Protein AF-0000000070893192 (afdb_homodimer)

Nearest PDB structures (foldseek):
  5ds2-assembly2_D  TM=9.634E-01  e=1.464E-10  Pisum sativum
  2byu-assembly1_B  TM=9.198E-01  e=5.648E-10  Triticum aestivum
  2h50-assembly1_P  TM=9.685E-01  e=1.532E-09  Saccharomyces cerevisiae
  1gme-assembly1_B  TM=8.475E-01  e=2.483E-10  Triticum aestivum
  1gme-assembly1_A  TM=7.672E-01  e=1.963E-10  Triticum aestivum

Sequence (294 aa):
MDFPLFQILSFPDELEKSLNPQSQKYVRDTKAMVSTAVDVKELPDAYVFVADMPGLKSADVKVQLENDNVLVIGGTRKREEPDPKVKYIRMERNSGTFMRKFTLPQNSNLDKIAASCVDGILTVTVPKIPPPEPAKPRTIEVTMGGKMDFPLFQILSFPDELEKSLNPQSQKYVRDTKAMVSTAVDVKELPDAYVFVADMPGLKSADVKVQLENDNVLVIGGTRKREEPDPKVKYIRMERNSGTFMRKFTLPQNSNLDKIAASCVDGILTVTVPKIPPPEPAKPRTIEVTMGGK

Structure (mmCIF, N/CA/C/O backbone):
data_AF-0000000070893192-model_v1
#
loop_
_entity.id
_entity.type
_entity.pdbx_description
1 polymer 'SHSP domain-containing protein'
#
loop_
_atom_site.group_PDB
_atom_site.id
_atom_site.type_symbol
_atom_site.label_atom_id
_atom_site.label_alt_id
_atom_site.label_comp_id
_atom_site.label_asym_id
_atom_site.label_entity_id
_atom_site.label_seq_id
_atom_site.pdbx_PDB_ins_code
_atom_site.Cartn_x
_atom_site.Cartn_y
_atom_site.Cartn_z
_atom_site.occupancy
_atom_site.B_iso_or_equiv
_atom_site.auth_seq_id
_atom_site.auth_comp_id
_atom_site.auth_asym_id
_atom_site.auth_atom_id
_atom_site.pdbx_PDB_model_num
ATOM 1 N N . MET A 1 1 ? -24.703 2.604 -18.438 1 26.5 1 MET A N 1
ATOM 2 C CA . MET A 1 1 ? -23.516 3.045 -19.156 1 26.5 1 MET A CA 1
ATOM 3 C C . MET A 1 1 ? -22.25 2.436 -18.562 1 26.5 1 MET A C 1
ATOM 5 O O . MET A 1 1 ? -21.969 2.635 -17.375 1 26.5 1 MET A O 1
ATOM 9 N N . ASP A 1 2 ? -21.891 1.334 -18.891 1 33.62 2 ASP A N 1
ATOM 10 C CA . ASP A 1 2 ? -20.828 0.47 -18.406 1 33.62 2 ASP A CA 1
ATOM 11 C C . ASP A 1 2 ? -19.469 1.138 -18.578 1 33.62 2 ASP A C 1
ATOM 13 O O . ASP A 1 2 ? -19 1.341 -19.703 1 33.62 2 ASP A O 1
ATOM 17 N N . PHE A 1 3 ? -19.219 2.199 -17.969 1 40.44 3 PHE A N 1
ATOM 18 C CA . PHE A 1 3 ? -17.906 2.799 -18.109 1 40.44 3 PHE A CA 1
ATOM 19 C C . PHE A 1 3 ? -16.812 1.744 -17.953 1 40.44 3 PHE A C 1
ATOM 21 O O . PHE A 1 3 ? -16.812 0.982 -16.984 1 40.44 3 PHE A O 1
ATOM 28 N N . PRO A 1 4 ? -16.188 1.466 -19.016 1 45.34 4 PRO A N 1
ATOM 29 C CA . PRO A 1 4 ? -15.133 0.456 -18.891 1 45.34 4 PRO A CA 1
ATOM 30 C C . PRO A 1 4 ? -14.203 0.718 -17.719 1 45.34 4 PRO A C 1
ATOM 32 O O . PRO A 1 4 ? -13.93 1.875 -17.391 1 45.34 4 PRO A O 1
ATOM 35 N N . LEU A 1 5 ? -14.125 -0.249 -16.859 1 51.88 5 LEU A N 1
ATOM 36 C CA . LEU A 1 5 ? -13.289 -0.226 -15.656 1 51.88 5 LEU A CA 1
ATOM 37 C C . LEU A 1 5 ? -12.016 0.571 -15.898 1 51.88 5 LEU A C 1
ATOM 39 O O . LEU A 1 5 ? -11.594 1.351 -15.039 1 51.88 5 LEU A O 1
ATOM 43 N N . PHE A 1 6 ? -11.531 0.343 -17.156 1 49.31 6 PHE A N 1
ATOM 44 C CA . PHE A 1 6 ? -10.297 1.017 -17.516 1 49.31 6 PHE A CA 1
ATOM 45 C C . PHE A 1 6 ? -10.484 2.529 -17.531 1 49.31 6 PHE A C 1
ATOM 47 O O . PHE A 1 6 ? -9.578 3.275 -17.141 1 49.31 6 PHE A O 1
ATOM 54 N N . GLN A 1 7 ? -11.633 2.934 -17.969 1 51.5 7 GLN A N 1
ATOM 55 C CA . GLN A 1 7 ? -11.883 4.367 -18.062 1 51.5 7 GLN A CA 1
ATOM 56 C C . GLN A 1 7 ? -12.031 4.984 -16.672 1 51.5 7 GLN A C 1
ATOM 58 O O . GLN A 1 7 ? -11.609 6.117 -16.438 1 51.5 7 GLN A O 1
ATOM 63 N N . ILE A 1 8 ? -12.695 4.199 -15.891 1 54.72 8 ILE A N 1
ATOM 64 C CA . ILE A 1 8 ? -12.875 4.684 -14.523 1 54.72 8 ILE A CA 1
ATOM 65 C C . ILE A 1 8 ? -11.516 4.824 -13.844 1 54.72 8 ILE A C 1
ATOM 67 O O . ILE A 1 8 ? -11.273 5.785 -13.109 1 54.72 8 ILE A O 1
ATOM 71 N N . LEU A 1 9 ? -10.602 3.924 -14.195 1 56.44 9 LEU A N 1
ATOM 72 C CA . LEU A 1 9 ? -9.266 3.881 -13.594 1 56.44 9 LEU A CA 1
ATOM 73 C C . LEU A 1 9 ? -8.43 5.07 -14.055 1 56.44 9 LEU A C 1
ATOM 75 O O . LEU A 1 9 ? -7.504 5.488 -13.352 1 56.44 9 LEU A O 1
ATOM 79 N N . SER A 1 10 ? -8.75 5.461 -15.266 1 51.91 10 SER A N 1
ATOM 80 C CA . SER A 1 10 ? -8.008 6.578 -15.844 1 51.91 10 SER A CA 1
ATOM 81 C C . SER A 1 10 ? -8.641 7.914 -15.477 1 51.91 10 SER A C 1
ATOM 83 O O . SER A 1 10 ? -8.25 8.961 -15.992 1 51.91 10 SER A O 1
ATOM 85 N N . PHE A 1 11 ? -9.695 7.805 -14.75 1 52.75 11 PHE A N 1
ATOM 86 C CA . PHE A 1 11 ? -10.438 9.016 -14.406 1 52.75 11 PHE A CA 1
ATOM 87 C C . PHE A 1 11 ? -9.625 9.898 -13.469 1 52.75 11 PHE A C 1
ATOM 89 O O . PHE A 1 11 ? -9.219 9.453 -12.391 1 52.75 11 PHE A O 1
ATOM 96 N N . PRO A 1 12 ? -9.102 11.023 -13.992 1 53.09 12 PRO A N 1
ATOM 97 C CA . PRO A 1 12 ? -8.336 11.914 -13.117 1 53.09 12 PRO A CA 1
ATOM 98 C C . PRO A 1 12 ? -9.094 12.289 -11.844 1 53.09 12 PRO A C 1
ATOM 100 O O . PRO A 1 12 ? -10.32 12.422 -11.867 1 53.09 12 PRO A O 1
ATOM 103 N N . ASP A 1 13 ? -8.531 12.164 -10.805 1 55.31 13 ASP A N 1
ATOM 104 C CA . ASP A 1 13 ? -9.094 12.523 -9.508 1 55.31 13 ASP A CA 1
ATOM 105 C C . ASP A 1 13 ? -9.914 13.805 -9.594 1 55.31 13 ASP A C 1
ATOM 107 O O . ASP A 1 13 ? -10.938 13.945 -8.93 1 55.31 13 ASP A O 1
ATOM 111 N N . GLU A 1 14 ? -9.445 14.641 -10.422 1 57.09 14 GLU A N 1
ATOM 112 C CA . GLU A 1 14 ? -10.141 15.914 -10.57 1 57.09 14 GLU A CA 1
ATOM 113 C C . GLU A 1 14 ? -11.531 15.711 -11.164 1 57.09 14 GLU A C 1
ATOM 115 O O . GLU A 1 14 ? -12.469 16.438 -10.828 1 57.09 14 GLU A O 1
ATOM 120 N N . LEU A 1 15 ? -11.672 14.812 -12.07 1 59.59 15 LEU A N 1
ATOM 121 C CA . LEU A 1 15 ? -12.977 14.57 -12.68 1 59.59 15 LEU A CA 1
ATOM 122 C C . LEU A 1 15 ? -13.906 13.844 -11.719 1 59.59 15 LEU A C 1
ATOM 124 O O . LEU A 1 15 ? -15.117 14.062 -11.742 1 59.59 15 LEU A O 1
ATOM 128 N N . GLU A 1 16 ? -13.273 13.133 -10.875 1 65.75 16 GLU A N 1
ATOM 129 C CA . GLU A 1 16 ? -14.062 12.43 -9.867 1 65.75 16 GLU A CA 1
ATOM 130 C C . GLU A 1 16 ? -14.773 13.406 -8.945 1 65.75 16 GLU A C 1
ATOM 132 O O . GLU A 1 16 ? -15.922 13.18 -8.555 1 65.75 16 GLU A O 1
ATOM 137 N N . LYS A 1 17 ? -13.992 14.445 -8.672 1 64.62 17 LYS A N 1
ATOM 138 C CA . LYS A 1 17 ? -14.547 15.43 -7.754 1 64.62 17 LYS A CA 1
ATOM 139 C C . LYS A 1 17 ? -15.75 16.141 -8.375 1 64.62 17 LYS A C 1
ATOM 141 O O . LYS A 1 17 ? -16.594 16.688 -7.656 1 64.62 17 LYS A O 1
ATOM 146 N N . SER A 1 18 ? -15.797 16.109 -9.633 1 63.72 18 SER A N 1
ATOM 147 C CA . SER A 1 18 ? -16.906 16.766 -10.305 1 63.72 18 SER A CA 1
ATOM 148 C C . SER A 1 18 ? -18.141 15.883 -10.367 1 63.72 18 SER A C 1
ATOM 150 O O . SER A 1 18 ? -19.234 16.344 -10.688 1 63.72 18 SER A O 1
ATOM 152 N N . LEU A 1 19 ? -17.938 14.758 -9.977 1 67.5 19 LEU A N 1
ATOM 153 C CA . LEU A 1 19 ? -19.047 13.82 -9.984 1 67.5 19 LEU A CA 1
ATOM 154 C C . LEU A 1 19 ? -19.906 13.984 -8.734 1 67.5 19 LEU A C 1
ATOM 156 O O . LEU A 1 19 ? -19.453 14.562 -7.738 1 67.5 19 LEU A O 1
ATOM 160 N N . ASN A 1 20 ? -21.125 13.602 -8.898 1 68.81 20 ASN A N 1
ATOM 161 C CA . ASN A 1 20 ? -21.969 13.609 -7.707 1 68.81 20 ASN A CA 1
ATOM 162 C C . ASN A 1 20 ? -21.5 12.594 -6.676 1 68.81 20 ASN A C 1
ATOM 164 O O . ASN A 1 20 ? -20.734 11.68 -7.008 1 68.81 20 ASN A O 1
ATOM 168 N N . PRO A 1 21 ? -21.812 12.789 -5.523 1 69.06 21 PRO A N 1
ATOM 169 C CA . PRO A 1 21 ? -21.297 11.961 -4.43 1 69.06 21 PRO A CA 1
ATOM 170 C C . PRO A 1 21 ? -21.5 10.469 -4.664 1 69.06 21 PRO A C 1
ATOM 172 O O . PRO A 1 21 ? -20.641 9.656 -4.305 1 69.06 21 PRO A O 1
ATOM 175 N N . GLN A 1 22 ? -22.625 10.188 -5.238 1 66.88 22 GLN A N 1
ATOM 176 C CA . GLN A 1 22 ? -22.906 8.773 -5.477 1 66.88 22 GLN A CA 1
ATOM 177 C C . GLN A 1 22 ? -21.984 8.211 -6.555 1 66.88 22 GLN A C 1
ATOM 179 O O . GLN A 1 22 ? -21.484 7.086 -6.434 1 66.88 22 GLN A O 1
ATOM 184 N N . SER A 1 23 ? -21.812 8.969 -7.594 1 66.81 23 SER A N 1
ATOM 185 C CA . SER A 1 23 ? -20.906 8.57 -8.664 1 66.81 23 SER A CA 1
ATOM 186 C C . SER A 1 23 ? -19.453 8.555 -8.195 1 66.81 23 SER A C 1
ATOM 188 O O . SER A 1 23 ? -18.672 7.699 -8.602 1 66.81 23 SER A O 1
ATOM 190 N N . GLN A 1 24 ? -19.141 9.398 -7.324 1 65.31 24 GLN A N 1
ATOM 191 C CA . GLN A 1 24 ? -17.812 9.438 -6.738 1 65.31 24 GLN A CA 1
ATOM 192 C C . GLN A 1 24 ? -17.516 8.164 -5.949 1 65.31 24 GLN A C 1
ATOM 194 O O . GLN A 1 24 ? -16.438 7.602 -6.047 1 65.31 24 GLN A O 1
ATOM 199 N N . LYS A 1 25 ? -18.531 7.844 -5.219 1 64.12 25 LYS A N 1
ATOM 200 C CA . LYS A 1 25 ? -18.391 6.609 -4.453 1 64.12 25 LYS A CA 1
ATOM 201 C C . LYS A 1 25 ? -18.219 5.406 -5.375 1 64.12 25 LYS A C 1
ATOM 203 O O . LYS A 1 25 ? -17.391 4.531 -5.109 1 64.12 25 LYS A O 1
ATOM 208 N N . TYR A 1 26 ? -19.062 5.41 -6.414 1 60.34 26 TYR A N 1
ATOM 209 C CA . TYR A 1 26 ? -19 4.301 -7.359 1 60.34 26 TYR A CA 1
ATOM 210 C C . TYR A 1 26 ? -17.625 4.23 -8.016 1 60.34 26 TYR A C 1
ATOM 212 O O . TYR A 1 26 ? -17.047 3.146 -8.156 1 60.34 26 TYR A O 1
ATOM 220 N N . VAL A 1 27 ? -17.172 5.348 -8.453 1 61.25 27 VAL A N 1
ATOM 221 C CA . VAL A 1 27 ? -15.859 5.402 -9.109 1 61.25 27 VAL A CA 1
ATOM 222 C C . VAL A 1 27 ? -14.766 5.031 -8.117 1 61.25 27 VAL A C 1
ATOM 224 O O . VAL A 1 27 ? -13.844 4.285 -8.453 1 61.25 27 VAL A O 1
ATOM 227 N N . ARG A 1 28 ? -14.969 5.453 -6.961 1 60.69 28 ARG A N 1
ATOM 228 C CA . ARG A 1 28 ? -13.992 5.125 -5.922 1 60.69 28 ARG A CA 1
ATOM 229 C C . ARG A 1 28 ? -13.992 3.627 -5.633 1 60.69 28 ARG A C 1
ATOM 231 O O . ARG A 1 28 ? -12.93 3.021 -5.48 1 60.69 28 ARG A O 1
ATOM 238 N N . ASP A 1 29 ? -15.18 3.189 -5.445 1 57.84 29 ASP A N 1
ATOM 239 C CA . ASP A 1 29 ? -15.312 1.764 -5.16 1 57.84 29 ASP A CA 1
ATOM 240 C C . ASP A 1 29 ? -14.742 0.92 -6.297 1 57.84 29 ASP A C 1
ATOM 242 O O . ASP A 1 29 ? -14.117 -0.116 -6.059 1 57.84 29 ASP A O 1
ATOM 246 N N . THR A 1 30 ? -15.156 1.356 -7.41 1 57 30 THR A N 1
ATOM 247 C CA . THR A 1 30 ? -14.672 0.637 -8.586 1 57 30 THR A CA 1
ATOM 248 C C . THR A 1 30 ? -13.148 0.749 -8.695 1 57 30 THR A C 1
ATOM 250 O O . THR A 1 30 ? -12.477 -0.215 -9.07 1 57 30 THR A O 1
ATOM 253 N N . LYS A 1 31 ? -12.742 1.889 -8.383 1 56.09 31 LYS A N 1
ATOM 254 C CA . LYS A 1 31 ? -11.297 2.102 -8.43 1 56.09 31 LYS A CA 1
ATOM 255 C C . LYS A 1 31 ? -10.586 1.255 -7.379 1 56.09 31 LYS A C 1
ATOM 257 O O . LYS A 1 31 ? -9.484 0.75 -7.621 1 56.09 31 LYS A O 1
ATOM 262 N N . ALA A 1 32 ? -11.305 1.31 -6.188 1 53 32 ALA A N 1
ATOM 263 C CA . ALA A 1 32 ? -10.742 0.47 -5.137 1 53 32 ALA A CA 1
ATOM 264 C C . ALA A 1 32 ? -10.641 -0.984 -5.586 1 53 32 ALA A C 1
ATOM 266 O O . ALA A 1 32 ? -9.672 -1.678 -5.262 1 53 32 ALA A O 1
ATOM 267 N N . MET A 1 33 ? -11.828 -1.409 -6.062 1 49.69 33 MET A N 1
ATOM 268 C CA . MET A 1 33 ? -11.781 -2.779 -6.566 1 49.69 33 MET A CA 1
ATOM 269 C C . MET A 1 33 ? -10.609 -2.973 -7.516 1 49.69 33 MET A C 1
ATOM 271 O O . MET A 1 33 ? -10.023 -4.055 -7.574 1 49.69 33 MET A O 1
ATOM 275 N N . VAL A 1 34 ? -10.617 -1.986 -8.359 1 51.28 34 VAL A N 1
ATOM 276 C CA . VAL A 1 34 ? -9.703 -2.162 -9.484 1 51.28 34 VAL A CA 1
ATOM 277 C C . VAL A 1 34 ? -8.281 -2.365 -8.969 1 51.28 34 VAL A C 1
ATOM 279 O O . VAL A 1 34 ? -7.562 -3.256 -9.43 1 51.28 34 VAL A O 1
ATOM 282 N N . SER A 1 35 ? -7.188 -1.735 -8.453 1 57.97 35 SER A N 1
ATOM 283 C CA . SER A 1 35 ? -5.883 -2.209 -8.906 1 57.97 35 SER A CA 1
ATOM 284 C C . SER A 1 35 ? -4.922 -2.396 -7.742 1 57.97 35 SER A C 1
ATOM 286 O O . SER A 1 35 ? -4.117 -1.511 -7.441 1 57.97 35 SER A O 1
ATOM 288 N N . THR A 1 36 ? -5.48 -3.293 -6.734 1 76.69 36 THR A N 1
ATOM 289 C CA . THR A 1 36 ? -4.383 -3.67 -5.855 1 76.69 36 THR A CA 1
ATOM 290 C C . THR A 1 36 ? -3.234 -4.281 -6.652 1 76.69 36 THR A C 1
ATOM 292 O O . THR A 1 36 ? -3.432 -5.254 -7.383 1 76.69 36 THR A O 1
ATOM 295 N N . ALA A 1 37 ? -2.223 -3.66 -6.613 1 80.44 37 ALA A N 1
ATOM 296 C CA . ALA A 1 37 ? -1.049 -4.137 -7.344 1 80.44 37 ALA A CA 1
ATOM 297 C C . ALA A 1 37 ? -0.562 -5.473 -6.785 1 80.44 37 ALA A C 1
ATOM 299 O O . ALA A 1 37 ? -0.428 -5.633 -5.57 1 80.44 37 ALA A O 1
ATOM 300 N N . VAL A 1 38 ? -0.394 -6.465 -7.684 1 89.69 38 VAL A N 1
ATOM 301 C CA . VAL A 1 38 ? 0.086 -7.785 -7.281 1 89.69 38 VAL A CA 1
ATOM 302 C C . VAL A 1 38 ? 1.274 -8.188 -8.148 1 89.69 38 VAL A C 1
ATOM 304 O O . VAL A 1 38 ? 1.198 -8.141 -9.383 1 89.69 38 VAL A O 1
ATOM 307 N N . ASP A 1 39 ? 2.33 -8.539 -7.508 1 92.06 39 ASP A N 1
ATOM 308 C CA . ASP A 1 39 ? 3.41 -9.219 -8.219 1 92.06 39 ASP A CA 1
ATOM 309 C C . ASP A 1 39 ? 3.162 -10.719 -8.289 1 92.06 39 ASP A C 1
ATOM 311 O O . ASP A 1 39 ? 2.715 -11.328 -7.316 1 92.06 39 ASP A O 1
ATOM 315 N N . VAL A 1 40 ? 3.449 -11.25 -9.438 1 95 40 VAL A N 1
ATOM 316 C CA . VAL A 1 40 ? 3.402 -12.703 -9.602 1 95 40 VAL A CA 1
ATOM 317 C C . VAL A 1 40 ? 4.766 -13.211 -10.055 1 95 40 VAL A C 1
ATOM 319 O O . VAL A 1 40 ? 5.289 -12.766 -11.078 1 95 40 VAL A O 1
ATOM 322 N N . LYS A 1 41 ? 5.215 -14.164 -9.266 1 96.12 41 LYS A N 1
ATOM 323 C CA . LYS A 1 41 ? 6.523 -14.742 -9.562 1 96.12 41 LYS A CA 1
ATOM 324 C C . LYS A 1 41 ? 6.426 -16.25 -9.773 1 96.12 41 LYS A C 1
ATOM 326 O O . LYS A 1 41 ? 5.66 -16.922 -9.086 1 96.12 41 LYS A O 1
ATOM 331 N N . GLU A 1 42 ? 7.25 -16.656 -10.664 1 96.5 42 GLU A N 1
ATOM 332 C CA . GLU A 1 42 ? 7.426 -18.094 -10.836 1 96.5 42 GLU A CA 1
ATOM 333 C C . GLU A 1 42 ? 8.812 -18.547 -10.375 1 96.5 42 GLU A C 1
ATOM 335 O O . GLU A 1 42 ? 9.828 -18.094 -10.906 1 96.5 42 GLU A O 1
ATOM 340 N N . LEU A 1 43 ? 8.859 -19.375 -9.422 1 96.19 43 LEU A N 1
ATOM 341 C CA . LEU A 1 43 ? 10.055 -20.031 -8.906 1 96.19 43 LEU A CA 1
ATOM 342 C C . LEU A 1 43 ? 10.141 -21.469 -9.406 1 96.19 43 LEU A C 1
ATOM 344 O O . LEU A 1 43 ? 9.172 -22 -9.961 1 96.19 43 LEU A O 1
ATOM 348 N N . PRO A 1 44 ? 11.266 -22.031 -9.203 1 94.81 44 PRO A N 1
ATOM 349 C CA . PRO A 1 44 ? 11.375 -23.422 -9.648 1 94.81 44 PRO A CA 1
ATOM 350 C C . PRO A 1 44 ? 10.344 -24.328 -8.992 1 94.81 44 PRO A C 1
ATOM 352 O O . PRO A 1 44 ? 9.812 -25.234 -9.648 1 94.81 44 PRO A O 1
ATOM 355 N N . ASP A 1 45 ? 9.984 -23.953 -7.785 1 96.5 45 ASP A N 1
ATOM 356 C CA . ASP A 1 45 ? 9.156 -24.922 -7.074 1 96.5 45 ASP A CA 1
ATOM 357 C C . ASP A 1 45 ? 7.824 -24.312 -6.656 1 96.5 45 ASP A C 1
ATOM 359 O O . ASP A 1 45 ? 7.016 -24.953 -5.988 1 96.5 45 ASP A O 1
ATOM 363 N N . ALA A 1 46 ? 7.598 -23.094 -7.074 1 98.12 46 ALA A N 1
ATOM 364 C CA . ALA A 1 46 ? 6.355 -22.484 -6.605 1 98.12 46 ALA A CA 1
ATOM 365 C C . ALA A 1 46 ? 5.996 -21.266 -7.441 1 98.12 46 ALA A C 1
ATOM 367 O O . ALA A 1 46 ? 6.844 -20.719 -8.156 1 98.12 46 ALA A O 1
ATOM 368 N N . TYR A 1 47 ? 4.781 -20.891 -7.426 1 97.94 47 TYR A N 1
ATOM 369 C CA . TYR A 1 47 ? 4.316 -19.562 -7.801 1 97.94 47 TYR A CA 1
ATOM 370 C C . TYR A 1 47 ? 4.074 -18.703 -6.566 1 97.94 47 TYR A C 1
ATOM 372 O O . TYR A 1 47 ? 3.529 -19.172 -5.566 1 97.94 47 TYR A O 1
ATOM 380 N N . VAL A 1 48 ? 4.48 -17.469 -6.656 1 97.88 48 VAL A N 1
ATOM 381 C CA . VAL A 1 48 ? 4.344 -16.594 -5.5 1 97.88 48 VAL A CA 1
ATOM 382 C C . VAL A 1 48 ? 3.611 -15.32 -5.91 1 97.88 48 VAL A C 1
ATOM 384 O O . VAL A 1 48 ? 3.963 -14.688 -6.91 1 97.88 48 VAL A O 1
ATOM 387 N N . PHE A 1 49 ? 2.572 -15 -5.184 1 96.38 49 PHE A N 1
ATOM 388 C CA . PHE A 1 49 ? 1.792 -13.781 -5.352 1 96.38 49 PHE A CA 1
ATOM 389 C C . PHE A 1 49 ? 2.035 -12.82 -4.191 1 96.38 49 PHE A C 1
ATOM 391 O O . PHE A 1 49 ? 1.866 -13.188 -3.027 1 96.38 49 PHE A O 1
ATOM 398 N N . VAL A 1 50 ? 2.488 -11.648 -4.523 1 95.06 50 VAL A N 1
ATOM 399 C CA . VAL A 1 50 ? 2.785 -10.664 -3.488 1 95.06 50 VAL A CA 1
ATOM 400 C C . VAL A 1 50 ? 1.933 -9.414 -3.703 1 95.06 50 VAL A C 1
ATOM 402 O O . VAL A 1 50 ? 1.979 -8.805 -4.773 1 95.06 50 VAL A O 1
ATOM 405 N N . ALA A 1 51 ? 1.146 -9.047 -2.723 1 92.44 51 ALA A N 1
ATOM 406 C CA . ALA A 1 51 ? 0.25 -7.902 -2.818 1 92.44 51 ALA A CA 1
ATOM 407 C C . ALA A 1 51 ? 0.476 -6.93 -1.663 1 92.44 51 ALA A C 1
ATOM 409 O O . ALA A 1 51 ? 0.721 -7.352 -0.53 1 92.44 51 ALA A O 1
ATOM 410 N N . ASP A 1 52 ? 0.358 -5.727 -2.053 1 89 52 ASP A N 1
ATOM 411 C CA . ASP A 1 52 ? 0.404 -4.703 -1.011 1 89 52 ASP A CA 1
ATOM 412 C C . ASP A 1 52 ? -0.97 -4.508 -0.373 1 89 52 ASP A C 1
ATOM 414 O O . ASP A 1 52 ? -1.936 -4.164 -1.059 1 89 52 ASP A O 1
ATOM 418 N N . MET A 1 53 ? -0.977 -4.75 0.964 1 87.5 53 MET A N 1
ATOM 419 C CA . MET A 1 53 ? -2.221 -4.602 1.716 1 87.5 53 MET A CA 1
ATOM 420 C C . MET A 1 53 ? -1.983 -3.836 3.014 1 87.5 53 MET A C 1
ATOM 422 O O . MET A 1 53 ? -2.201 -4.371 4.102 1 87.5 53 MET A O 1
ATOM 426 N N . PRO A 1 54 ? -1.634 -2.611 2.83 1 89.69 54 PRO A N 1
ATOM 427 C CA . PRO A 1 54 ? -1.324 -1.864 4.051 1 89.69 54 PRO A CA 1
ATOM 428 C C . PRO A 1 54 ? -2.516 -1.767 5 1 89.69 54 PRO A C 1
ATOM 430 O O . PRO A 1 54 ? -3.627 -1.441 4.57 1 89.69 54 PRO A O 1
ATOM 433 N N . GLY A 1 55 ? -2.273 -1.98 6.242 1 87.75 55 GLY A N 1
ATOM 434 C CA . GLY A 1 55 ? -3.271 -1.823 7.289 1 87.75 55 GLY A CA 1
ATOM 435 C C . GLY A 1 55 ? -4.125 -3.061 7.488 1 87.75 55 GLY A C 1
ATOM 436 O O . GLY A 1 55 ? -4.914 -3.131 8.438 1 87.75 55 GLY A O 1
ATOM 437 N N . LEU A 1 56 ? -3.986 -3.967 6.617 1 85.62 56 LEU A N 1
ATOM 438 C CA . LEU A 1 56 ? -4.824 -5.156 6.719 1 85.62 56 LEU A CA 1
ATOM 439 C C . LEU A 1 56 ? -4.094 -6.277 7.453 1 85.62 56 LEU A C 1
ATOM 441 O O . LEU A 1 56 ? -2.881 -6.434 7.301 1 85.62 56 LEU A O 1
ATOM 445 N N . LYS A 1 57 ? -4.91 -6.875 8.227 1 84.5 57 LYS A N 1
ATOM 446 C CA . LYS A 1 57 ? -4.434 -8.094 8.875 1 84.5 57 LYS A CA 1
ATOM 447 C C . LYS A 1 57 ? -4.973 -9.336 8.18 1 84.5 57 LYS A C 1
ATOM 449 O O . LYS A 1 57 ? -5.832 -9.234 7.297 1 84.5 57 LYS A O 1
ATOM 454 N N . SER A 1 58 ? -4.402 -10.453 8.617 1 81.62 58 SER A N 1
ATOM 455 C CA . SER A 1 58 ? -4.777 -11.711 7.988 1 81.62 58 SER A CA 1
ATOM 456 C C . SER A 1 58 ? -6.285 -11.93 8.039 1 81.62 58 SER A C 1
ATOM 458 O O . SER A 1 58 ? -6.867 -12.492 7.109 1 81.62 58 SER A O 1
ATOM 460 N N . ALA A 1 59 ? -6.91 -11.414 9.055 1 83.69 59 ALA A N 1
ATOM 461 C CA . ALA A 1 59 ? -8.352 -11.617 9.227 1 83.69 59 ALA A CA 1
ATOM 462 C C . ALA A 1 59 ? -9.141 -10.797 8.219 1 83.69 59 ALA A C 1
ATOM 464 O O . ALA A 1 59 ? -10.305 -11.094 7.945 1 83.69 59 ALA A O 1
ATOM 465 N N . ASP A 1 60 ? -8.484 -9.82 7.617 1 85.44 60 ASP A N 1
ATOM 466 C CA . ASP A 1 60 ? -9.164 -8.914 6.699 1 85.44 60 ASP A CA 1
ATOM 467 C C . ASP A 1 60 ? -8.945 -9.336 5.25 1 85.44 60 ASP A C 1
ATOM 469 O O . ASP A 1 60 ? -9.469 -8.703 4.328 1 85.44 60 ASP A O 1
ATOM 473 N N . VAL A 1 61 ? -8.234 -10.367 5.098 1 89.31 61 VAL A N 1
ATOM 474 C CA . VAL A 1 61 ? -7.859 -10.781 3.75 1 89.31 61 VAL A CA 1
ATOM 475 C C . VAL A 1 61 ? -8.484 -12.141 3.441 1 89.31 61 VAL A C 1
ATOM 477 O O . VAL A 1 61 ? -8.57 -13.008 4.316 1 89.31 61 VAL A O 1
ATOM 480 N N . LYS A 1 62 ? -8.938 -12.258 2.26 1 91.5 62 LYS A N 1
ATOM 481 C CA . LYS A 1 62 ? -9.508 -13.516 1.797 1 91.5 62 LYS A CA 1
ATOM 482 C C . LYS A 1 62 ? -8.68 -14.117 0.667 1 91.5 62 LYS A C 1
ATOM 484 O O . LYS A 1 62 ? -8.391 -13.445 -0.327 1 91.5 62 LYS A O 1
ATOM 489 N N . VAL A 1 63 ? -8.219 -15.305 0.889 1 94.44 63 VAL A N 1
ATOM 490 C CA . VAL A 1 63 ? -7.531 -16.078 -0.135 1 94.44 63 VAL A CA 1
ATOM 491 C C . VAL A 1 63 ? -8.273 -17.391 -0.367 1 94.44 63 VAL A C 1
ATOM 493 O O . VAL A 1 63 ? -8.375 -18.234 0.537 1 94.44 63 VAL A O 1
ATOM 496 N N . GLN A 1 64 ? -8.75 -17.547 -1.575 1 95.56 64 GLN A N 1
ATOM 497 C CA . GLN A 1 64 ? -9.57 -18.734 -1.83 1 95.56 64 GLN A CA 1
ATOM 498 C C . GLN A 1 64 ? -9.312 -19.297 -3.227 1 95.56 64 GLN A C 1
ATOM 500 O O . GLN A 1 64 ? -8.797 -18.578 -4.098 1 95.56 64 GLN A O 1
ATOM 505 N N . LEU A 1 65 ? -9.617 -20.547 -3.338 1 95.56 65 LEU A N 1
ATOM 506 C CA . LEU A 1 65 ? -9.594 -21.188 -4.645 1 95.56 65 LEU A CA 1
ATOM 507 C C . LEU A 1 65 ? -11.008 -21.344 -5.203 1 95.56 65 LEU A C 1
ATOM 509 O O . LEU A 1 65 ? -11.906 -21.828 -4.512 1 95.56 65 LEU A O 1
ATOM 513 N N . GLU A 1 66 ? -11.133 -20.781 -6.391 1 92.5 66 GLU A N 1
ATOM 514 C CA . GLU A 1 66 ? -12.406 -20.953 -7.086 1 92.5 66 GLU A CA 1
ATOM 515 C C . GLU A 1 66 ? -12.227 -21.734 -8.383 1 92.5 66 GLU A C 1
ATOM 517 O O . GLU A 1 66 ? -11.148 -21.703 -8.992 1 92.5 66 GLU A O 1
ATOM 522 N N . ASN A 1 67 ? -13.367 -22.391 -8.875 1 90.5 67 ASN A N 1
ATOM 523 C CA . ASN A 1 67 ? -13.414 -23.062 -10.164 1 90.5 67 ASN A CA 1
ATOM 524 C C . ASN A 1 67 ? -12.211 -23.969 -10.367 1 90.5 67 ASN A C 1
ATOM 526 O O . ASN A 1 67 ? -11.586 -23.953 -11.438 1 90.5 67 ASN A O 1
ATOM 530 N N . ASP A 1 68 ? -11.672 -24.609 -9.359 1 89 68 ASP A N 1
ATOM 531 C CA . ASP A 1 68 ? -10.664 -25.672 -9.32 1 89 68 ASP A CA 1
ATOM 532 C C . ASP A 1 68 ? -9.258 -25.078 -9.43 1 89 68 ASP A C 1
ATOM 534 O O . ASP A 1 68 ? -8.312 -25.609 -8.836 1 89 68 ASP A O 1
ATOM 538 N N . ASN A 1 69 ? -9.109 -23.891 -10.164 1 94.44 69 ASN A N 1
ATOM 539 C CA . ASN A 1 69 ? -7.723 -23.469 -10.281 1 94.44 69 ASN A CA 1
ATOM 540 C C . ASN A 1 69 ? -7.609 -21.938 -10.328 1 94.44 69 ASN A C 1
ATOM 542 O O . ASN A 1 69 ? -6.645 -21.406 -10.875 1 94.44 69 ASN A O 1
ATOM 546 N N . VAL A 1 70 ? -8.688 -21.312 -9.867 1 95.19 70 VAL A N 1
ATOM 547 C CA . VAL A 1 70 ? -8.609 -19.859 -9.867 1 95.19 70 VAL A CA 1
ATOM 548 C C . VAL A 1 70 ? -8.352 -19.344 -8.453 1 95.19 70 VAL A C 1
ATOM 550 O O . VAL A 1 70 ? -9.172 -19.547 -7.555 1 95.19 70 VAL A O 1
ATOM 553 N N . LEU A 1 71 ? -7.195 -18.797 -8.289 1 95.5 71 LEU A N 1
ATOM 554 C CA . LEU A 1 71 ? -6.848 -18.188 -7.008 1 95.5 71 LEU A CA 1
ATOM 555 C C . LEU A 1 71 ? -7.48 -16.797 -6.879 1 95.5 71 LEU A C 1
ATOM 557 O O . LEU A 1 71 ? -7.301 -15.945 -7.746 1 95.5 71 LEU A O 1
ATOM 561 N N . VAL A 1 72 ? -8.281 -16.609 -5.855 1 93.31 72 VAL A N 1
ATOM 562 C CA . VAL A 1 72 ? -8.938 -15.328 -5.598 1 93.31 72 VAL A CA 1
ATOM 563 C C . VAL A 1 72 ? -8.328 -14.688 -4.352 1 93.31 72 VAL A C 1
ATOM 565 O O . VAL A 1 72 ? -8.312 -15.297 -3.279 1 93.31 72 VAL A O 1
ATOM 568 N N . ILE A 1 73 ? -7.824 -13.523 -4.57 1 92.38 73 ILE A N 1
ATOM 569 C CA . ILE A 1 73 ? -7.297 -12.734 -3.461 1 92.38 73 ILE A CA 1
ATOM 570 C C . ILE A 1 73 ? -8.133 -11.477 -3.279 1 92.38 73 ILE A C 1
ATOM 572 O O . ILE A 1 73 ? -8.367 -10.734 -4.238 1 92.38 73 ILE A O 1
ATOM 576 N N . GLY A 1 74 ? -8.625 -11.32 -2.084 1 88.19 74 GLY A N 1
ATOM 577 C CA . GLY A 1 74 ? -9.453 -10.148 -1.827 1 88.19 74 GLY A CA 1
ATOM 578 C C . GLY A 1 74 ? -9.367 -9.664 -0.391 1 88.19 74 GLY A C 1
ATOM 579 O O . GLY A 1 74 ? -8.758 -10.32 0.457 1 88.19 74 GLY A O 1
ATOM 580 N N . GLY A 1 75 ? -9.961 -8.477 -0.196 1 86.62 75 GLY A N 1
ATOM 581 C CA . GLY A 1 75 ? -10.047 -7.883 1.128 1 86.62 75 GLY A CA 1
ATOM 582 C C . GLY A 1 75 ? -10.758 -6.547 1.136 1 86.62 75 GLY A C 1
ATOM 583 O O . GLY A 1 75 ? -11.188 -6.059 0.087 1 86.62 75 GLY A O 1
ATOM 584 N N . THR A 1 76 ? -10.977 -6.148 2.363 1 83.5 76 THR A N 1
ATOM 585 C CA . THR A 1 76 ? -11.648 -4.863 2.518 1 83.5 76 THR A CA 1
ATOM 586 C C . THR A 1 76 ? -10.859 -3.945 3.449 1 83.5 76 THR A C 1
ATOM 588 O O . THR A 1 76 ? -10.531 -4.328 4.574 1 83.5 76 THR A O 1
ATOM 591 N N . ARG A 1 77 ? -10.516 -2.844 2.895 1 81.25 77 ARG A N 1
ATOM 592 C CA . ARG A 1 77 ? -9.93 -1.798 3.73 1 81.25 77 ARG A CA 1
ATOM 593 C C . ARG A 1 77 ? -11 -0.809 4.191 1 81.25 77 ARG A C 1
ATOM 595 O O . ARG A 1 77 ? -11.57 -0.08 3.377 1 81.25 77 ARG A O 1
ATOM 602 N N . LYS A 1 78 ? -11.195 -0.86 5.43 1 75.25 78 LYS A N 1
ATOM 603 C CA . LYS A 1 78 ? -12.266 -0.019 5.957 1 75.25 78 LYS A CA 1
ATOM 604 C C . LYS A 1 78 ? -11.828 1.441 6.035 1 75.25 78 LYS A C 1
ATOM 606 O O . LYS A 1 78 ? -10.695 1.736 6.422 1 75.25 78 LYS A O 1
ATOM 611 N N . ARG A 1 79 ? -12.711 2.23 5.414 1 70.56 79 ARG A N 1
ATOM 612 C CA . ARG A 1 79 ? -12.492 3.666 5.562 1 70.56 79 ARG A CA 1
ATOM 613 C C . ARG A 1 79 ? -12.914 4.141 6.953 1 70.56 79 ARG A C 1
ATOM 615 O O . ARG A 1 79 ? -13.883 3.637 7.523 1 70.56 79 ARG A O 1
ATOM 622 N N . GLU A 1 80 ? -12.07 4.973 7.426 1 68.69 80 GLU A N 1
ATOM 623 C CA . GLU A 1 80 ? -12.492 5.535 8.703 1 68.69 80 GLU A CA 1
ATOM 624 C C . GLU A 1 80 ? -13.836 6.254 8.578 1 68.69 80 GLU A C 1
ATOM 626 O O . GLU A 1 80 ? -14.125 6.859 7.539 1 68.69 80 GLU A O 1
ATOM 631 N N . GLU A 1 81 ? -14.727 5.945 9.477 1 68.94 81 GLU A N 1
ATOM 632 C CA . GLU A 1 81 ? -16.031 6.617 9.5 1 68.94 81 GLU A CA 1
ATOM 633 C C . GLU A 1 81 ? -15.859 8.133 9.5 1 68.94 81 GLU A C 1
ATOM 635 O O . GLU A 1 81 ? -14.938 8.664 10.117 1 68.94 81 GLU A O 1
ATOM 640 N N . PRO A 1 82 ? -16.797 8.711 8.703 1 74.31 82 PRO A N 1
ATOM 641 C CA . PRO A 1 82 ? -16.719 10.18 8.734 1 74.31 82 PRO A CA 1
ATOM 642 C C . PRO A 1 82 ? -16.922 10.75 10.141 1 74.31 82 PRO A C 1
ATOM 644 O O . PRO A 1 82 ? -17.812 10.32 10.867 1 74.31 82 PRO A O 1
ATOM 647 N N . ASP A 1 83 ? -15.984 11.258 10.688 1 82.06 83 ASP A N 1
ATOM 648 C CA . ASP A 1 83 ? -16.031 12.031 11.922 1 82.06 83 ASP A CA 1
ATOM 649 C C . ASP A 1 83 ? -16.109 13.531 11.625 1 82.06 83 ASP A C 1
ATOM 651 O O . ASP A 1 83 ? -15.25 14.078 10.945 1 82.06 83 ASP A O 1
ATOM 655 N N . PRO A 1 84 ? -17.219 14.094 12.055 1 83.62 84 PRO A N 1
ATOM 656 C CA . PRO A 1 84 ? -17.406 15.523 11.766 1 83.62 84 PRO A CA 1
ATOM 657 C C . PRO A 1 84 ? -16.234 16.375 12.242 1 83.62 84 PRO A C 1
ATOM 659 O O . PRO A 1 84 ? -16.016 17.484 11.727 1 83.62 84 PRO A O 1
ATOM 662 N N . LYS A 1 85 ? -15.586 15.906 13.188 1 88.56 85 LYS A N 1
ATOM 663 C CA . LYS A 1 85 ? -14.484 16.688 13.742 1 88.56 85 LYS A CA 1
ATOM 664 C C . LYS A 1 85 ? -13.211 16.516 12.914 1 88.56 85 LYS A C 1
ATOM 666 O O . LYS A 1 85 ? -12.211 17.188 13.164 1 88.56 85 LYS A O 1
ATOM 671 N N . VAL A 1 86 ? -13.352 15.656 12.008 1 89.62 86 VAL A N 1
ATOM 672 C CA . VAL A 1 86 ? -12.172 15.367 11.195 1 89.62 86 VAL A CA 1
ATOM 673 C C . VAL A 1 86 ? -12.367 15.922 9.789 1 89.62 86 VAL A C 1
ATOM 675 O O . VAL A 1 86 ? -13.359 15.609 9.125 1 89.62 86 VAL A O 1
ATOM 678 N N . LYS A 1 87 ? -11.539 16.844 9.438 1 91.94 87 LYS A N 1
ATOM 679 C CA . LYS A 1 87 ? -11.547 17.391 8.086 1 91.94 87 LYS A CA 1
ATOM 680 C C . LYS A 1 87 ? -10.445 16.766 7.23 1 91.94 87 LYS A C 1
ATOM 682 O O . LYS A 1 87 ? -9.258 16.922 7.531 1 91.94 87 LYS A O 1
ATOM 687 N N . TYR A 1 88 ? -10.82 16.188 6.133 1 88.62 88 TYR A N 1
ATOM 688 C CA . TYR A 1 88 ? -9.836 15.648 5.199 1 88.62 88 TYR A CA 1
ATOM 689 C C . TYR A 1 88 ? -9.344 16.734 4.246 1 88.62 88 TYR A C 1
ATOM 691 O O . TYR A 1 88 ? -10.133 17.297 3.482 1 88.62 88 TYR A O 1
ATOM 699 N N . ILE A 1 89 ? -8.094 16.953 4.387 1 90.81 89 ILE A N 1
ATOM 700 C CA . ILE A 1 89 ? -7.469 17.922 3.492 1 90.81 89 ILE A CA 1
ATOM 701 C C . ILE A 1 89 ? -7.082 17.25 2.18 1 90.81 89 ILE A C 1
ATOM 703 O O . ILE A 1 89 ? -7.238 17.828 1.103 1 90.81 89 ILE A O 1
ATOM 707 N N . ARG A 1 90 ? -6.531 16.016 2.289 1 88.31 90 ARG A N 1
ATOM 708 C CA . ARG A 1 90 ? -6.184 15.148 1.163 1 88.31 90 ARG A CA 1
ATOM 709 C C . ARG A 1 90 ? -6.586 13.703 1.435 1 88.31 90 ARG A C 1
ATOM 711 O O . ARG A 1 90 ? -6.406 13.203 2.547 1 88.31 90 ARG A O 1
ATOM 718 N N . MET A 1 91 ? -7.258 13.117 0.474 1 85.94 91 MET A N 1
ATOM 719 C CA . MET A 1 91 ? -7.629 11.703 0.538 1 85.94 91 MET A CA 1
ATOM 720 C C . MET A 1 91 ? -7.078 10.938 -0.662 1 85.94 91 MET A C 1
ATOM 722 O O . MET A 1 91 ? -7.727 10.867 -1.708 1 85.94 91 MET A O 1
ATOM 726 N N . GLU A 1 92 ? -5.883 10.398 -0.453 1 84.06 92 GLU A N 1
ATOM 727 C CA . GLU A 1 92 ? -5.207 9.789 -1.596 1 84.06 92 GLU A CA 1
ATOM 728 C C . GLU A 1 92 ? -5.172 8.273 -1.473 1 84.06 92 GLU A C 1
ATOM 730 O O . GLU A 1 92 ? -4.926 7.57 -2.455 1 84.06 92 GLU A O 1
ATOM 735 N N . ARG A 1 93 ? -5.355 7.73 -0.286 1 86.56 93 ARG A N 1
ATOM 736 C CA . ARG A 1 93 ? -5.219 6.293 -0.068 1 86.56 93 ARG A CA 1
ATOM 737 C C . ARG A 1 93 ? -6.477 5.551 -0.503 1 86.56 93 ARG A C 1
ATOM 739 O O . ARG A 1 93 ? -7.59 6.059 -0.352 1 86.56 93 ARG A O 1
ATOM 746 N N . ASN A 1 94 ? -6.176 4.441 -0.985 1 77.56 94 ASN A N 1
ATOM 747 C CA . ASN A 1 94 ? -7.293 3.619 -1.431 1 77.56 94 ASN A CA 1
ATOM 748 C C . ASN A 1 94 ? -8.031 2.988 -0.253 1 77.56 94 ASN A C 1
ATOM 750 O O . ASN A 1 94 ? -7.41 2.633 0.752 1 77.56 94 ASN A O 1
ATOM 754 N N . SER A 1 95 ? -9.289 3.016 -0.332 1 79.25 95 SER A N 1
ATOM 755 C CA . SER A 1 95 ? -10.133 2.291 0.616 1 79.25 95 SER A CA 1
ATOM 756 C C . SER A 1 95 ? -11.219 1.496 -0.102 1 79.25 95 SER A C 1
ATOM 758 O O . SER A 1 95 ? -11.445 1.691 -1.297 1 79.25 95 SER A O 1
ATOM 760 N N . GLY A 1 96 ? -11.773 0.486 0.648 1 79 96 GLY A N 1
ATOM 761 C CA . GLY A 1 96 ? -12.836 -0.322 0.073 1 79 96 GLY A CA 1
ATOM 762 C C . GLY A 1 96 ? -12.422 -1.758 -0.184 1 79 96 GLY A C 1
ATOM 763 O O . GLY A 1 96 ? -11.453 -2.244 0.401 1 79 96 GLY A O 1
ATOM 764 N N . THR A 1 97 ? -13.234 -2.32 -0.998 1 82.69 97 THR A N 1
ATOM 765 C CA . THR A 1 97 ? -13.031 -3.736 -1.284 1 82.69 97 THR A CA 1
ATOM 766 C C . THR A 1 97 ? -12.203 -3.916 -2.555 1 82.69 97 THR A C 1
ATOM 768 O O . THR A 1 97 ? -12.375 -3.178 -3.525 1 82.69 97 THR A O 1
ATOM 771 N N . PHE A 1 98 ? -11.336 -4.801 -2.508 1 80.31 98 PHE A N 1
ATOM 772 C CA . PHE A 1 98 ? -10.586 -5.184 -3.699 1 80.31 98 PHE A CA 1
ATOM 773 C C . PHE A 1 98 ? -10.648 -6.691 -3.916 1 80.31 98 PHE A C 1
ATOM 775 O O . PHE A 1 98 ? -10.891 -7.449 -2.975 1 80.31 98 PHE A O 1
ATOM 782 N N . MET A 1 99 ? -10.477 -7.039 -5.148 1 86.31 99 MET A N 1
ATOM 783 C CA . MET A 1 99 ? -10.469 -8.453 -5.504 1 86.31 99 MET A CA 1
ATOM 784 C C . MET A 1 99 ? -9.656 -8.688 -6.773 1 86.31 99 MET A C 1
ATOM 786 O O . MET A 1 99 ? -9.82 -7.98 -7.766 1 86.31 99 MET A O 1
ATOM 790 N N . ARG A 1 100 ? -8.742 -9.641 -6.629 1 90.75 100 ARG A N 1
ATOM 791 C CA . ARG A 1 100 ? -7.949 -10.07 -7.773 1 90.75 100 ARG A CA 1
ATOM 792 C C . ARG A 1 100 ? -8.094 -11.57 -8 1 90.75 100 ARG A C 1
ATOM 794 O O . ARG A 1 100 ? -8.117 -12.352 -7.047 1 90.75 100 ARG A O 1
ATOM 801 N N . LYS A 1 101 ? -8.148 -11.93 -9.344 1 90.5 101 LYS A N 1
ATOM 802 C CA . LYS A 1 101 ? -8.234 -13.344 -9.703 1 90.5 101 LYS A CA 1
ATOM 803 C C . LYS A 1 101 ? -7.078 -13.758 -10.609 1 90.5 101 LYS A C 1
ATOM 805 O O . LYS A 1 101 ? -6.691 -13.008 -11.508 1 90.5 101 LYS A O 1
ATOM 810 N N . PHE A 1 102 ? -6.602 -14.945 -10.328 1 92 102 PHE A N 1
ATOM 811 C CA . PHE A 1 102 ? -5.508 -15.492 -11.117 1 92 102 PHE A CA 1
ATOM 812 C C . PHE A 1 102 ? -5.766 -16.953 -11.469 1 92 102 PHE A C 1
ATOM 814 O O . PHE A 1 102 ? -6.039 -17.766 -10.586 1 92 102 PHE A O 1
ATOM 821 N N . THR A 1 103 ? -5.645 -17.25 -12.68 1 96.19 103 THR A N 1
ATOM 822 C CA . THR A 1 103 ? -5.723 -18.656 -13.062 1 96.19 103 THR A CA 1
ATOM 823 C C . THR A 1 103 ? -4.391 -19.344 -12.812 1 96.19 103 THR A C 1
ATOM 825 O O . THR A 1 103 ? -3.352 -18.922 -13.328 1 96.19 103 THR A O 1
ATOM 828 N N . LEU A 1 104 ? -4.449 -20.422 -12.078 1 96.5 104 LEU A N 1
ATOM 829 C CA . LEU A 1 104 ? -3.223 -21.141 -11.734 1 96.5 104 LEU A CA 1
ATOM 830 C C . LEU A 1 104 ? -2.891 -22.188 -12.789 1 96.5 104 LEU A C 1
ATOM 832 O O . LEU A 1 104 ? -3.787 -22.844 -13.32 1 96.5 104 LEU A O 1
ATOM 836 N N . PRO A 1 105 ? -1.63 -22.344 -12.984 1 95.38 105 PRO A N 1
ATOM 837 C CA . PRO A 1 105 ? -1.219 -23.375 -13.93 1 95.38 105 PRO A CA 1
ATOM 838 C C . PRO A 1 105 ? -1.596 -24.781 -13.469 1 95.38 105 PRO A C 1
ATOM 840 O O . PRO A 1 105 ? -1.88 -24.984 -12.289 1 95.38 105 PRO A O 1
ATOM 843 N N . GLN A 1 106 ? -1.479 -25.719 -14.383 1 93.94 106 GLN A N 1
ATOM 844 C CA . GLN A 1 106 ? -1.914 -27.078 -14.125 1 93.94 106 GLN A CA 1
ATOM 845 C C . GLN A 1 106 ? -0.977 -27.781 -13.141 1 93.94 106 GLN A C 1
ATOM 847 O O . GLN A 1 106 ? -1.393 -28.688 -12.422 1 93.94 106 GLN A O 1
ATOM 852 N N . ASN A 1 107 ? 0.213 -27.438 -13.078 1 95.81 107 ASN A N 1
ATOM 853 C CA . ASN A 1 107 ? 1.174 -28.109 -12.203 1 95.81 107 ASN A CA 1
ATOM 854 C C . ASN A 1 107 ? 1.187 -27.5 -10.805 1 95.81 107 ASN A C 1
ATOM 856 O O . ASN A 1 107 ? 2.135 -27.703 -10.047 1 95.81 107 ASN A O 1
ATOM 860 N N . SER A 1 108 ? 0.247 -26.734 -10.477 1 97.19 108 SER A N 1
ATOM 861 C CA . SER A 1 108 ? 0.129 -26.156 -9.148 1 97.19 108 SER A CA 1
ATOM 862 C C . SER A 1 108 ? -0.373 -27.188 -8.141 1 97.19 108 SER A C 1
ATOM 864 O O . SER A 1 108 ? -1.338 -27.906 -8.406 1 97.19 108 SER A O 1
ATOM 866 N N . ASN A 1 109 ? 0.287 -27.266 -7.012 1 97 109 ASN A N 1
ATOM 867 C CA . ASN A 1 109 ? -0.213 -28.062 -5.906 1 97 109 ASN A CA 1
ATOM 868 C C . ASN A 1 109 ? -1.242 -27.312 -5.074 1 97 109 ASN A C 1
ATOM 870 O O . ASN A 1 109 ? -0.884 -26.594 -4.133 1 97 109 ASN A O 1
ATOM 874 N N . LEU A 1 110 ? -2.498 -27.453 -5.301 1 96.38 110 LEU A N 1
ATOM 875 C CA . LEU A 1 110 ? -3.57 -26.625 -4.758 1 96.38 110 LEU A CA 1
ATOM 876 C C . LEU A 1 110 ? -3.84 -26.969 -3.299 1 96.38 110 LEU A C 1
ATOM 878 O O . LEU A 1 110 ? -4.473 -26.203 -2.578 1 96.38 110 LEU A O 1
ATOM 882 N N . ASP A 1 111 ? -3.312 -28.094 -2.816 1 94.81 111 ASP A N 1
ATOM 883 C CA . ASP A 1 111 ? -3.537 -28.531 -1.441 1 94.81 111 ASP A CA 1
ATOM 884 C C . ASP A 1 111 ? -2.52 -27.906 -0.491 1 94.81 111 ASP A C 1
ATOM 886 O O . ASP A 1 111 ? -2.678 -27.969 0.729 1 94.81 111 ASP A O 1
ATOM 890 N N . LYS A 1 112 ? -1.563 -27.281 -0.998 1 96.44 112 LYS A N 1
ATOM 891 C CA . LYS A 1 112 ? -0.482 -26.797 -0.138 1 96.44 112 LYS A CA 1
ATOM 892 C C . LYS A 1 112 ? -0.304 -25.297 -0.255 1 96.44 112 LYS A C 1
ATOM 894 O O . LYS A 1 112 ? 0.79 -24.766 -0.027 1 96.44 112 LYS A O 1
ATOM 899 N N . ILE A 1 113 ? -1.302 -24.641 -0.665 1 97 113 ILE A N 1
ATOM 900 C CA . ILE A 1 113 ? -1.226 -23.203 -0.78 1 97 113 ILE A CA 1
ATOM 901 C C . ILE A 1 113 ? -1.09 -22.578 0.608 1 97 113 ILE A C 1
ATOM 903 O O . ILE A 1 113 ? -1.787 -22.969 1.544 1 97 113 ILE A O 1
ATOM 907 N N . ALA A 1 114 ? -0.165 -21.656 0.706 1 96.94 114 ALA A N 1
ATOM 908 C CA . ALA A 1 114 ? 0.057 -20.953 1.969 1 96.94 114 ALA A CA 1
ATOM 909 C C . ALA A 1 114 ? 0.031 -19.453 1.771 1 96.94 114 ALA A C 1
ATOM 911 O O . ALA A 1 114 ? 0.45 -18.938 0.726 1 96.94 114 ALA A O 1
ATOM 912 N N . ALA A 1 115 ? -0.491 -18.781 2.803 1 95.31 115 ALA A N 1
ATOM 913 C CA . ALA A 1 115 ? -0.555 -17.328 2.746 1 95.31 115 ALA A CA 1
ATOM 914 C C . ALA A 1 115 ? -0.084 -16.703 4.059 1 95.31 115 ALA A C 1
ATOM 916 O O . ALA A 1 115 ? -0.336 -17.25 5.137 1 95.31 115 ALA A O 1
ATOM 917 N N . SER A 1 116 ? 0.613 -15.609 3.949 1 94.5 116 SER A N 1
ATOM 918 C CA . SER A 1 116 ? 1.055 -14.844 5.109 1 94.5 116 SER A CA 1
ATOM 919 C C . SER A 1 116 ? 0.908 -13.344 4.875 1 94.5 116 SER A C 1
ATOM 921 O O . SER A 1 116 ? 0.983 -12.883 3.732 1 94.5 116 SER A O 1
ATOM 923 N N . CYS A 1 117 ? 0.602 -12.633 5.918 1 91.44 117 CYS A N 1
ATOM 924 C CA . CYS A 1 117 ? 0.512 -11.18 5.871 1 91.44 117 CYS A CA 1
ATOM 925 C C . CYS A 1 117 ? 1.399 -10.547 6.934 1 91.44 117 CYS A C 1
ATOM 927 O O . CYS A 1 117 ? 1.135 -10.68 8.133 1 91.44 117 CYS A O 1
ATOM 929 N N . VAL A 1 118 ? 2.41 -9.875 6.453 1 90.62 118 VAL A N 1
ATOM 930 C CA . VAL A 1 118 ? 3.371 -9.266 7.363 1 90.62 118 VAL A CA 1
ATOM 931 C C . VAL A 1 118 ? 3.67 -7.832 6.914 1 90.62 118 VAL A C 1
ATOM 933 O O . VAL A 1 118 ? 3.977 -7.594 5.746 1 90.62 118 VAL A O 1
ATOM 936 N N . ASP A 1 119 ? 3.516 -6.91 7.832 1 89.69 119 ASP A N 1
ATOM 937 C CA . ASP A 1 119 ? 3.846 -5.512 7.566 1 89.69 119 ASP A CA 1
ATOM 938 C C . ASP A 1 119 ? 3.078 -4.988 6.355 1 89.69 119 ASP A C 1
ATOM 940 O O . ASP A 1 119 ? 3.637 -4.266 5.527 1 89.69 119 ASP A O 1
ATOM 944 N N . GLY A 1 120 ? 1.901 -5.504 6.258 1 89.69 120 GLY A N 1
ATOM 945 C CA . GLY A 1 120 ? 1.014 -5.004 5.219 1 89.69 120 GLY A CA 1
ATOM 946 C C . GLY A 1 120 ? 1.275 -5.625 3.859 1 89.69 120 GLY A C 1
ATOM 947 O O . GLY A 1 120 ? 0.849 -5.09 2.836 1 89.69 120 GLY A O 1
ATOM 948 N N . ILE A 1 121 ? 2.082 -6.711 3.885 1 92.44 121 ILE A N 1
ATOM 949 C CA . ILE A 1 121 ? 2.342 -7.43 2.645 1 92.44 121 ILE A CA 1
ATOM 950 C C . ILE A 1 121 ? 1.716 -8.82 2.715 1 92.44 121 ILE A C 1
ATOM 952 O O . ILE A 1 121 ? 2.018 -9.602 3.621 1 92.44 121 ILE A O 1
ATOM 956 N N . LEU A 1 122 ? 0.901 -9.07 1.789 1 94.19 122 LEU A N 1
ATOM 957 C CA . LEU A 1 122 ? 0.345 -10.414 1.649 1 94.19 122 LEU A CA 1
ATOM 958 C C . LEU A 1 122 ? 1.179 -11.25 0.684 1 94.19 122 LEU A C 1
ATOM 960 O O . LEU A 1 122 ? 1.466 -10.812 -0.433 1 94.19 122 LEU A O 1
ATOM 964 N N . THR A 1 123 ? 1.591 -12.383 1.157 1 96.5 123 THR A N 1
ATO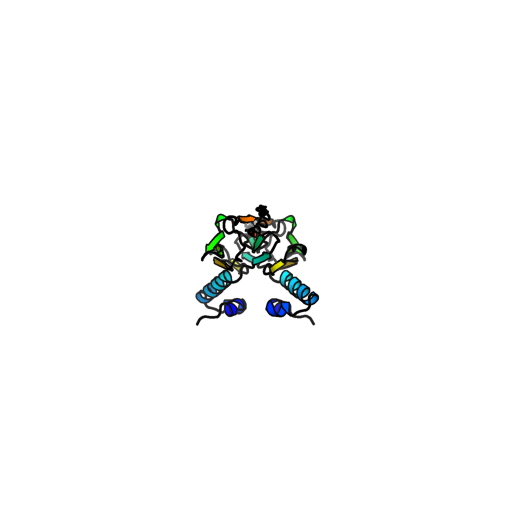M 965 C CA . THR A 1 123 ? 2.311 -13.312 0.297 1 96.5 123 THR A CA 1
ATOM 966 C C . THR A 1 123 ? 1.574 -14.648 0.209 1 96.5 123 THR A C 1
ATOM 968 O O . THR A 1 123 ? 1.323 -15.297 1.229 1 96.5 123 THR A O 1
ATOM 971 N N . VAL A 1 124 ? 1.206 -15.008 -0.978 1 97.5 124 VAL A N 1
ATOM 972 C CA . VAL A 1 124 ? 0.57 -16.297 -1.212 1 97.5 124 VAL A CA 1
ATOM 973 C C . VAL A 1 124 ? 1.508 -17.203 -2.012 1 97.5 124 VAL A C 1
ATOM 975 O O . VAL A 1 124 ? 1.971 -16.828 -3.092 1 97.5 124 VAL A O 1
ATOM 978 N N . THR A 1 125 ? 1.769 -18.359 -1.487 1 98.44 125 THR A N 1
ATOM 979 C CA . THR A 1 125 ? 2.666 -19.312 -2.135 1 98.44 125 THR A CA 1
ATOM 980 C C . THR A 1 125 ? 1.9 -20.547 -2.604 1 98.44 125 THR A C 1
ATOM 982 O O . THR A 1 125 ? 1.171 -21.172 -1.824 1 98.44 125 THR A O 1
ATOM 985 N N . VAL A 1 126 ? 2.109 -20.859 -3.859 1 98.38 126 VAL A N 1
ATOM 986 C CA . VAL A 1 126 ? 1.501 -22.047 -4.465 1 98.38 126 VAL A CA 1
ATOM 987 C C . VAL A 1 126 ? 2.592 -22.984 -4.953 1 98.38 126 VAL A C 1
ATOM 989 O O . VAL A 1 126 ? 3.174 -22.781 -6.02 1 98.38 126 VAL A O 1
ATOM 992 N N . PRO A 1 127 ? 2.801 -24.031 -4.207 1 98.31 127 PRO A N 1
ATOM 993 C CA . PRO A 1 127 ? 3.838 -24.969 -4.641 1 98.31 127 PRO A CA 1
ATOM 994 C C . PRO A 1 127 ? 3.484 -25.672 -5.945 1 98.31 127 PRO A C 1
ATOM 996 O O . PRO A 1 127 ? 2.303 -25.812 -6.281 1 98.31 127 PRO A O 1
ATOM 999 N N . LYS A 1 128 ? 4.527 -26.016 -6.645 1 97.38 128 LYS A N 1
ATOM 1000 C CA . LYS A 1 128 ? 4.34 -26.844 -7.832 1 97.38 128 LYS A CA 1
ATOM 1001 C C . LYS A 1 128 ? 4.281 -28.328 -7.469 1 97.38 128 LYS A C 1
ATOM 1003 O O . LYS A 1 128 ? 4.859 -28.75 -6.465 1 97.38 128 LYS A O 1
ATOM 1008 N N . ILE A 1 129 ? 3.637 -29.062 -8.297 1 95.5 129 ILE A N 1
ATOM 1009 C CA . ILE A 1 129 ? 3.67 -30.516 -8.148 1 95.5 129 ILE A CA 1
ATOM 1010 C C . ILE A 1 129 ? 5.004 -31.062 -8.656 1 95.5 129 ILE A C 1
ATOM 1012 O O . ILE A 1 129 ? 5.422 -30.75 -9.773 1 95.5 129 ILE A O 1
ATOM 1016 N N . PRO A 1 130 ? 5.637 -31.797 -7.844 1 89.88 130 PRO A N 1
ATOM 1017 C CA . PRO A 1 130 ? 6.895 -32.375 -8.32 1 89.88 130 PRO A CA 1
ATOM 1018 C C . PRO A 1 130 ? 6.707 -33.281 -9.523 1 89.88 130 PRO A C 1
ATOM 1020 O O . PRO A 1 130 ? 5.668 -33.938 -9.641 1 89.88 130 PRO A O 1
ATOM 1023 N N . PRO A 1 131 ? 7.609 -33.188 -10.477 1 85.69 131 PRO A N 1
ATOM 1024 C CA . PRO A 1 131 ? 7.508 -34.125 -11.609 1 85.69 131 PRO A CA 1
ATOM 1025 C C . PRO A 1 131 ? 7.543 -35.594 -11.188 1 85.69 131 PRO A C 1
ATOM 1027 O O . PRO A 1 131 ? 8.18 -35.906 -10.18 1 85.69 131 PRO A O 1
ATOM 1030 N N . PRO A 1 132 ? 6.695 -36.344 -11.828 1 81.5 132 PRO A N 1
ATOM 1031 C CA . PRO A 1 132 ? 6.684 -37.75 -11.484 1 81.5 132 PRO A CA 1
ATOM 1032 C C . PRO A 1 132 ? 8.055 -38.438 -11.641 1 81.5 132 PRO A C 1
ATOM 1034 O O . PRO A 1 132 ? 8.828 -38.031 -12.516 1 81.5 132 PRO A O 1
ATOM 1037 N N . GLU A 1 133 ? 8.562 -38.969 -10.609 1 75.12 133 GLU A N 1
ATOM 1038 C CA . GLU A 1 133 ? 9.812 -39.719 -10.672 1 75.12 133 GLU A CA 1
ATOM 1039 C C . GLU A 1 133 ? 9.836 -40.656 -11.875 1 75.12 133 GLU A C 1
ATOM 1041 O O . GLU A 1 133 ? 8.82 -41.281 -12.211 1 75.12 133 GLU A O 1
ATOM 1046 N N . PRO A 1 134 ? 10.844 -40.438 -12.758 1 73.06 134 PRO A N 1
ATOM 1047 C CA . PRO A 1 134 ? 10.938 -41.344 -13.891 1 73.06 134 PRO A CA 1
ATOM 1048 C C . PRO A 1 134 ? 10.711 -42.812 -13.492 1 73.06 134 PRO A C 1
ATOM 1050 O O . PRO A 1 134 ? 11.148 -43.219 -12.422 1 73.06 134 PRO A O 1
ATOM 1053 N N . ALA A 1 135 ? 9.664 -43.438 -14.109 1 70.06 135 ALA A N 1
ATOM 1054 C CA . ALA A 1 135 ? 9.344 -44.844 -13.867 1 70.06 135 ALA A CA 1
ATOM 1055 C C . ALA A 1 135 ? 10.602 -45.688 -13.922 1 70.06 135 ALA A C 1
ATOM 1057 O O . ALA A 1 135 ? 11.477 -45.469 -14.766 1 70.06 135 ALA A O 1
ATOM 1058 N N . LYS A 1 136 ? 11.047 -46.25 -12.852 1 69.19 136 LYS A N 1
ATOM 1059 C CA . LYS A 1 136 ? 12.156 -47.188 -12.852 1 69.19 136 LYS A CA 1
ATOM 1060 C C . LYS A 1 136 ? 12.023 -48.188 -13.984 1 69.19 136 LYS A C 1
ATOM 1062 O O . LYS A 1 136 ? 10.945 -48.719 -14.219 1 69.19 136 LYS A O 1
ATOM 1067 N N . PRO A 1 137 ? 13 -48.094 -14.867 1 71.44 137 PRO A N 1
ATOM 1068 C CA . PRO A 1 137 ? 12.938 -49.094 -15.953 1 71.44 137 PRO A CA 1
ATOM 1069 C C . PRO A 1 137 ? 12.648 -50.5 -15.453 1 71.44 137 PRO A C 1
ATOM 1071 O O . PRO A 1 137 ? 13.188 -50.906 -14.422 1 71.44 137 PRO A O 1
ATOM 1074 N N . ARG A 1 138 ? 11.5 -50.875 -15.742 1 71.62 138 ARG A N 1
ATOM 1075 C CA . ARG A 1 138 ? 11.195 -52.25 -15.367 1 71.62 138 ARG A CA 1
ATOM 1076 C C . ARG A 1 138 ? 12 -53.219 -16.219 1 71.62 138 ARG A C 1
ATOM 1078 O O . ARG A 1 138 ? 12.062 -53.094 -17.438 1 71.62 138 ARG A O 1
ATOM 1085 N N . THR A 1 139 ? 12.945 -53.719 -15.648 1 70.81 139 THR A N 1
ATOM 1086 C CA . THR A 1 139 ? 13.688 -54.781 -16.359 1 70.81 139 THR A CA 1
ATOM 1087 C C . THR A 1 139 ? 12.781 -55.969 -16.656 1 70.81 139 THR A C 1
ATOM 1089 O O . THR A 1 139 ? 12.156 -56.531 -15.758 1 70.81 139 THR A O 1
ATOM 1092 N N . ILE A 1 140 ? 12.352 -56.094 -17.812 1 70.06 140 ILE A N 1
ATOM 1093 C CA . ILE A 1 140 ? 11.633 -57.281 -18.25 1 70.06 140 ILE A CA 1
ATOM 1094 C C . ILE A 1 140 ? 12.602 -58.469 -18.391 1 70.06 140 ILE A C 1
ATOM 1096 O O . ILE A 1 140 ? 13.594 -58.375 -19.109 1 70.06 140 ILE A O 1
ATOM 1100 N N . GLU A 1 141 ? 12.562 -59.375 -17.5 1 68.56 141 GLU A N 1
ATOM 1101 C CA . GLU A 1 141 ? 13.359 -60.594 -17.641 1 68.56 141 GLU A CA 1
ATOM 1102 C C . GLU A 1 141 ? 12.914 -61.406 -18.859 1 68.56 141 GLU A C 1
ATOM 1104 O O . GLU A 1 141 ? 11.727 -61.719 -19 1 68.56 141 GLU A O 1
ATOM 1109 N N . VAL A 1 142 ? 13.656 -61.375 -19.938 1 69.56 142 VAL A N 1
ATOM 1110 C CA . VAL A 1 142 ? 13.383 -62.219 -21.094 1 69.56 142 VAL A CA 1
ATOM 1111 C C . VAL A 1 142 ? 13.836 -63.656 -20.797 1 69.56 142 VAL A C 1
ATOM 1113 O O . VAL A 1 142 ? 15 -63.906 -20.469 1 69.56 142 VAL A O 1
ATOM 1116 N N . THR A 1 143 ? 12.984 -64.625 -20.359 1 67.25 143 THR A N 1
ATOM 1117 C CA . THR A 1 143 ? 13.305 -66.062 -20.25 1 67.25 143 THR A CA 1
ATOM 1118 C C . THR A 1 143 ? 13.461 -66.688 -21.641 1 67.25 143 THR A C 1
ATOM 1120 O O . THR A 1 143 ? 12.57 -66.562 -22.484 1 67.25 143 THR A O 1
ATOM 1123 N N . MET A 1 144 ? 14.695 -66.875 -22.281 1 64.19 144 MET A N 1
ATOM 1124 C CA . MET A 1 144 ? 14.938 -67.688 -23.5 1 64.19 144 MET A CA 1
ATOM 1125 C C . MET A 1 144 ? 14.43 -69.125 -23.344 1 64.19 144 MET A C 1
ATOM 1127 O O . MET A 1 144 ? 14.773 -69.812 -22.375 1 64.19 144 MET A O 1
ATOM 1131 N N . GLY A 1 145 ? 13.148 -69.562 -23.609 1 55.69 145 GLY A N 1
ATOM 1132 C CA . GLY A 1 145 ? 12.75 -70.938 -23.75 1 55.69 145 GLY A CA 1
ATOM 1133 C C . GLY A 1 145 ? 13.617 -71.75 -24.719 1 55.69 145 GLY A C 1
ATOM 1134 O O . GLY A 1 145 ? 13.719 -71.375 -25.891 1 55.69 145 GLY A O 1
ATOM 1135 N N . GLY A 1 146 ? 14.797 -72.188 -24.406 1 55.31 146 GLY A N 1
ATOM 1136 C CA . GLY A 1 146 ? 15.539 -73.188 -25.156 1 55.31 146 GLY A CA 1
ATOM 1137 C C . GLY A 1 146 ? 14.688 -74.375 -25.531 1 55.31 146 GLY A C 1
ATOM 1138 O O . GLY A 1 146 ? 14.078 -75.062 -24.672 1 55.31 146 GLY A O 1
ATOM 1139 N N . LYS A 1 147 ? 13.859 -74.188 -26.688 1 40.78 147 LYS A N 1
ATOM 1140 C CA . LYS A 1 147 ? 13.711 -75.5 -27.297 1 40.78 147 LYS A CA 1
ATOM 1141 C C . LYS A 1 147 ? 15.039 -76 -27.875 1 40.78 147 LYS A C 1
ATOM 1143 O O . LYS A 1 147 ? 15.836 -75.188 -28.375 1 40.78 147 LYS A O 1
ATOM 1148 N N . MET B 1 1 ? 14.219 16.359 -22.375 1 26.19 1 MET B N 1
ATOM 1149 C CA . MET B 1 1 ? 12.773 16.359 -22.594 1 26.19 1 MET B CA 1
ATOM 1150 C C . MET B 1 1 ? 12.031 16.078 -21.281 1 26.19 1 MET B C 1
ATOM 1152 O O . MET B 1 1 ? 12.234 15.023 -20.672 1 26.19 1 MET B O 1
ATOM 1156 N N . ASP B 1 2 ? 11.82 16.969 -20.5 1 33.56 2 ASP B N 1
ATOM 1157 C CA . ASP B 1 2 ? 11.242 16.984 -19.156 1 33.56 2 ASP B CA 1
ATOM 1158 C C . ASP B 1 2 ? 9.82 16.422 -19.156 1 33.56 2 ASP B C 1
ATOM 1160 O O . ASP B 1 2 ? 8.914 17.016 -19.734 1 33.56 2 ASP B O 1
ATOM 1164 N N . PHE B 1 3 ? 9.633 15.227 -19.5 1 39.75 3 PHE B N 1
ATOM 1165 C CA . PHE B 1 3 ? 8.273 14.695 -19.453 1 39.75 3 PHE B CA 1
ATOM 1166 C C . PHE B 1 3 ? 7.594 15.07 -18.141 1 39.75 3 PHE B C 1
ATOM 1168 O O . PHE B 1 3 ? 8.148 14.844 -17.062 1 39.75 3 PHE B O 1
ATOM 1175 N N . PRO B 1 4 ? 6.688 15.938 -18.25 1 45 4 PRO B N 1
ATOM 1176 C CA . PRO B 1 4 ? 6.02 16.312 -17 1 45 4 PRO B CA 1
ATOM 1177 C C . PRO B 1 4 ? 5.609 15.094 -16.172 1 45 4 PRO B C 1
ATOM 1179 O O . PRO B 1 4 ? 5.273 14.047 -16.734 1 45 4 PRO B O 1
ATOM 1182 N N . LEU B 1 5 ? 6.086 15.078 -14.984 1 51.44 5 LEU B N 1
ATOM 1183 C CA . LEU B 1 5 ? 5.828 14.023 -14 1 51.44 5 LEU B CA 1
ATOM 1184 C C . LEU B 1 5 ? 4.43 13.453 -14.18 1 51.44 5 LEU B C 1
ATOM 1186 O O . LEU B 1 5 ? 4.238 12.234 -14.117 1 51.44 5 LEU B O 1
ATOM 1190 N N . PHE B 1 6 ? 3.527 14.438 -14.469 1 49.03 6 PHE B N 1
ATOM 1191 C CA . PHE B 1 6 ? 2.137 14.039 -14.633 1 49.03 6 PHE B CA 1
ATOM 1192 C C . PHE B 1 6 ? 1.98 13.102 -15.82 1 49.03 6 PHE B C 1
ATOM 1194 O O . PHE B 1 6 ? 1.186 12.156 -15.781 1 49.03 6 PHE B O 1
ATOM 1201 N N . GLN B 1 7 ? 2.732 13.367 -16.859 1 51.16 7 GLN B N 1
ATOM 1202 C CA . GLN B 1 7 ? 2.613 12.547 -18.062 1 51.16 7 GLN B CA 1
ATOM 1203 C C . GLN B 1 7 ? 3.193 11.148 -17.828 1 51.16 7 GLN B C 1
ATOM 1205 O O . GLN B 1 7 ? 2.676 10.164 -18.344 1 51.16 7 GLN B O 1
ATOM 1210 N N . ILE B 1 8 ? 4.27 11.211 -17.109 1 54.38 8 ILE B N 1
ATOM 1211 C CA . ILE B 1 8 ? 4.887 9.93 -16.812 1 54.38 8 ILE B CA 1
ATOM 1212 C C . ILE B 1 8 ? 3.932 9.078 -15.977 1 54.38 8 ILE B C 1
ATOM 1214 O O . ILE B 1 8 ? 3.809 7.875 -16.188 1 54.38 8 ILE B O 1
ATOM 1218 N N . LEU B 1 9 ? 3.172 9.758 -15.117 1 55.78 9 LEU B N 1
ATOM 1219 C CA . LEU B 1 9 ? 2.248 9.094 -14.203 1 55.78 9 LEU B CA 1
ATOM 1220 C C . LEU B 1 9 ? 1.062 8.5 -14.961 1 55.78 9 LEU B C 1
ATOM 1222 O O . LEU B 1 9 ? 0.44 7.543 -14.5 1 55.78 9 LEU B O 1
ATOM 1226 N N . SER B 1 10 ? 0.76 9.195 -16.031 1 51.31 10 SER B N 1
ATOM 1227 C CA . SER B 1 10 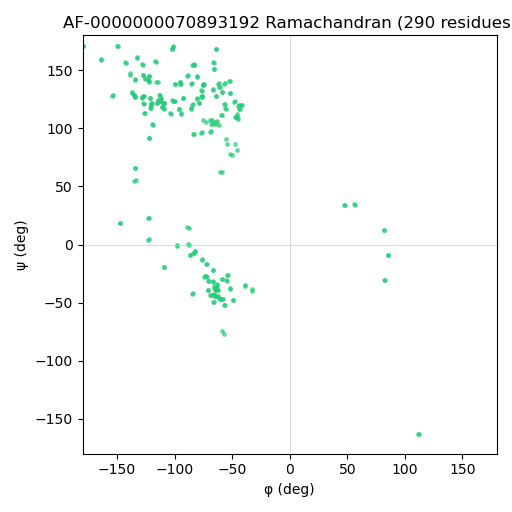? -0.368 8.766 -16.844 1 51.31 10 SER B CA 1
ATOM 1228 C C . SER B 1 10 ? 0.067 7.75 -17.906 1 51.31 10 SER B C 1
ATOM 1230 O O . SER B 1 10 ? -0.723 7.363 -18.766 1 51.31 10 SER B O 1
ATOM 1232 N N . PHE B 1 11 ? 1.314 7.469 -17.859 1 52.16 11 PHE B N 1
ATOM 1233 C CA . PHE B 1 11 ? 1.854 6.574 -18.875 1 52.16 11 PHE B CA 1
ATOM 1234 C C . PHE B 1 11 ? 1.331 5.156 -18.688 1 52.16 11 PHE B C 1
ATOM 1236 O O . PHE B 1 11 ? 1.505 4.566 -17.625 1 52.16 11 PHE B O 1
ATOM 1243 N N . PRO B 1 12 ? 0.418 4.723 -19.578 1 52.53 12 PRO B N 1
ATOM 1244 C CA . PRO B 1 12 ? -0.096 3.357 -19.438 1 52.53 12 PRO B CA 1
ATOM 1245 C C . PRO B 1 12 ? 1.016 2.314 -19.344 1 52.53 12 PRO B C 1
ATOM 1247 O O . PRO B 1 12 ? 2.064 2.467 -19.984 1 52.53 12 PRO B O 1
ATOM 1250 N N . ASP B 1 13 ? 0.957 1.52 -18.453 1 54.75 13 ASP B N 1
ATOM 1251 C CA . ASP B 1 13 ? 1.914 0.436 -18.25 1 54.75 13 ASP B CA 1
ATOM 1252 C C . ASP B 1 13 ? 2.33 -0.179 -19.594 1 54.75 13 ASP B C 1
ATOM 1254 O O . ASP B 1 13 ? 3.486 -0.57 -19.766 1 54.75 13 ASP B O 1
ATOM 1258 N N . GLU B 1 14 ? 1.392 -0.209 -20.438 1 56.72 14 GLU B N 1
ATOM 1259 C CA . GLU B 1 14 ? 1.684 -0.792 -21.734 1 56.72 14 GLU B CA 1
ATOM 1260 C C . GLU B 1 14 ? 2.713 0.041 -22.5 1 56.72 14 GLU B C 1
ATOM 1262 O O . GLU B 1 14 ? 3.531 -0.501 -23.25 1 56.72 14 GLU B O 1
ATOM 1267 N N . LEU B 1 15 ? 2.668 1.322 -22.375 1 59.12 15 LEU B N 1
ATOM 1268 C CA . LEU B 1 15 ? 3.619 2.18 -23.078 1 59.12 15 LEU B CA 1
ATOM 1269 C C . LEU B 1 15 ? 4.996 2.105 -22.422 1 59.12 15 LEU B C 1
ATOM 1271 O O . LEU B 1 15 ? 6.016 2.213 -23.109 1 59.12 15 LEU B O 1
ATOM 1275 N N . GLU B 1 16 ? 4.93 1.833 -21.172 1 65.12 16 GLU B N 1
ATOM 1276 C CA . GLU B 1 16 ? 6.191 1.689 -20.469 1 65.12 16 GLU B CA 1
ATOM 1277 C C . GLU B 1 16 ? 6.992 0.504 -20.984 1 65.12 16 GLU B C 1
ATOM 1279 O O . GLU B 1 16 ? 8.219 0.576 -21.094 1 65.12 16 GLU B O 1
ATOM 1284 N N . LYS B 1 17 ? 6.199 -0.515 -21.266 1 63.94 17 LYS B N 1
ATOM 1285 C CA . LYS B 1 17 ? 6.859 -1.729 -21.734 1 63.94 17 LYS B CA 1
ATOM 1286 C C . LYS B 1 17 ? 7.516 -1.509 -23.094 1 63.94 17 LYS B C 1
ATOM 1288 O O . LYS B 1 17 ? 8.438 -2.236 -23.469 1 63.94 17 LYS B O 1
ATOM 1293 N N . SER B 1 18 ? 7.035 -0.535 -23.75 1 62.69 18 SER B N 1
ATOM 1294 C CA . SER B 1 18 ? 7.598 -0.258 -25.078 1 62.69 18 SER B CA 1
ATOM 1295 C C . SER B 1 18 ? 8.859 0.594 -24.969 1 62.69 18 SER B C 1
ATOM 1297 O O . SER B 1 18 ? 9.602 0.732 -25.938 1 62.69 18 SER B O 1
ATOM 1299 N N . LEU B 1 19 ? 9.07 1 -23.844 1 66.75 19 LEU B N 1
ATOM 1300 C CA . LEU B 1 19 ? 10.266 1.818 -23.641 1 66.75 19 LEU B CA 1
ATOM 1301 C C . LEU B 1 19 ? 11.5 0.944 -23.453 1 66.75 19 LEU B C 1
ATOM 1303 O O . LEU B 1 19 ? 11.383 -0.243 -23.141 1 66.75 19 LEU B O 1
ATOM 1307 N N . ASN B 1 20 ? 12.586 1.539 -23.766 1 68.12 20 ASN B N 1
ATOM 1308 C CA . ASN B 1 20 ? 13.812 0.803 -23.5 1 68.12 20 ASN B CA 1
ATOM 1309 C C . ASN B 1 20 ? 14.039 0.615 -22 1 68.12 20 ASN B C 1
ATOM 1311 O O . ASN B 1 20 ? 13.422 1.309 -21.188 1 68.12 20 ASN B O 1
ATOM 1315 N N . PRO B 1 21 ? 14.75 -0.311 -21.656 1 68.06 21 PRO B N 1
ATOM 1316 C CA . PRO B 1 21 ? 14.922 -0.68 -20.25 1 68.06 21 PRO B CA 1
ATOM 1317 C C . PRO B 1 21 ? 15.328 0.502 -19.375 1 68.06 21 PRO B C 1
ATOM 1319 O O . PRO B 1 21 ? 14.891 0.605 -18.234 1 68.06 21 PRO B O 1
ATOM 1322 N N . GLN B 1 22 ? 16.156 1.32 -19.953 1 65.56 22 GLN B N 1
ATOM 1323 C CA . GLN B 1 22 ? 16.594 2.467 -19.172 1 65.56 22 GLN B CA 1
ATOM 1324 C C . GLN B 1 22 ? 15.461 3.451 -18.938 1 65.56 22 GLN B C 1
ATOM 1326 O O . GLN B 1 22 ? 15.312 3.998 -17.844 1 65.56 22 GLN B O 1
ATOM 1331 N N . SER B 1 23 ? 14.719 3.697 -19.984 1 66.19 23 SER B N 1
ATOM 1332 C CA . SER B 1 23 ? 13.562 4.578 -19.875 1 66.19 23 SER B CA 1
ATOM 1333 C C . SER B 1 23 ? 12.477 3.961 -19 1 66.19 23 SER B C 1
ATOM 1335 O O . SER B 1 23 ? 11.797 4.668 -18.25 1 66.19 23 SER B O 1
ATOM 1337 N N . GLN B 1 24 ? 12.398 2.709 -19.016 1 64.62 24 GLN B N 1
ATOM 1338 C CA . GLN B 1 24 ? 11.445 2 -18.172 1 64.62 24 GLN B CA 1
ATOM 1339 C C . GLN B 1 24 ? 11.789 2.188 -16.688 1 64.62 24 GLN B C 1
ATOM 1341 O O . GLN B 1 24 ? 10.906 2.418 -15.867 1 64.62 24 GLN B O 1
ATOM 1346 N N . LYS B 1 25 ? 13.047 2.049 -16.5 1 63.47 25 LYS B N 1
ATOM 1347 C CA . LYS B 1 25 ? 13.5 2.258 -15.125 1 63.47 25 LYS B CA 1
ATOM 1348 C C . LYS B 1 25 ? 13.219 3.684 -14.664 1 63.47 25 LYS B C 1
ATOM 1350 O O . LYS B 1 25 ? 12.781 3.9 -13.531 1 63.47 25 LYS B O 1
ATOM 1355 N N . TYR B 1 26 ? 13.555 4.609 -15.57 1 59.84 26 TYR B N 1
ATOM 1356 C CA . TYR B 1 26 ? 13.344 6.016 -15.242 1 59.84 26 TYR B CA 1
ATOM 1357 C C . TYR B 1 26 ? 11.867 6.289 -14.969 1 59.84 26 TYR B C 1
ATOM 1359 O O . TYR B 1 26 ? 11.531 6.984 -14.008 1 59.84 26 TYR B O 1
ATOM 1367 N N . VAL B 1 27 ? 11.039 5.805 -15.82 1 60.84 27 VAL B N 1
ATOM 1368 C CA . VAL B 1 27 ? 9.602 6.008 -15.664 1 60.84 27 VAL B CA 1
ATOM 1369 C C . VAL B 1 27 ? 9.117 5.316 -14.391 1 60.84 27 VAL B C 1
ATOM 1371 O O . VAL B 1 27 ? 8.32 5.875 -13.641 1 60.84 27 VAL B O 1
ATOM 1374 N N . ARG B 1 28 ? 9.68 4.219 -14.172 1 60.12 28 ARG B N 1
ATOM 1375 C CA . ARG B 1 28 ? 9.312 3.494 -12.961 1 60.12 28 ARG B CA 1
ATOM 1376 C C . ARG B 1 28 ? 9.75 4.258 -11.719 1 60.12 28 ARG B C 1
ATOM 1378 O O . ARG B 1 28 ? 8.992 4.348 -10.742 1 60.12 28 ARG B O 1
ATOM 1385 N N . ASP B 1 29 ? 10.984 4.621 -11.797 1 57.22 29 ASP B N 1
ATOM 1386 C CA . ASP B 1 29 ? 11.523 5.371 -10.664 1 57.22 29 ASP B CA 1
ATOM 1387 C C . ASP B 1 29 ? 10.727 6.648 -10.422 1 57.22 29 ASP B C 1
ATOM 1389 O O . ASP B 1 29 ? 10.492 7.031 -9.273 1 57.22 29 ASP B O 1
ATOM 1393 N N . THR B 1 30 ? 10.531 7.266 -11.523 1 56.31 30 THR B N 1
ATOM 1394 C CA . THR B 1 30 ? 9.766 8.508 -11.422 1 56.31 30 THR B CA 1
ATOM 1395 C C . THR B 1 30 ? 8.352 8.234 -10.922 1 56.31 30 THR B C 1
ATOM 1397 O O . THR B 1 30 ? 7.809 9.008 -10.133 1 56.31 30 THR B O 1
ATOM 1400 N N . LYS B 1 31 ? 7.895 7.188 -11.422 1 54.69 31 LYS B N 1
ATOM 1401 C CA . LYS B 1 31 ? 6.547 6.816 -10.992 1 54.69 31 LYS B CA 1
ATOM 1402 C C . LYS B 1 31 ? 6.523 6.465 -9.508 1 54.69 31 LYS B C 1
ATOM 1404 O O . LYS B 1 31 ? 5.559 6.777 -8.805 1 54.69 31 LYS B O 1
ATOM 1409 N N . ALA B 1 32 ? 7.641 5.66 -9.203 1 52.47 32 ALA B N 1
ATOM 1410 C CA . ALA B 1 32 ? 7.746 5.34 -7.785 1 52.47 32 ALA 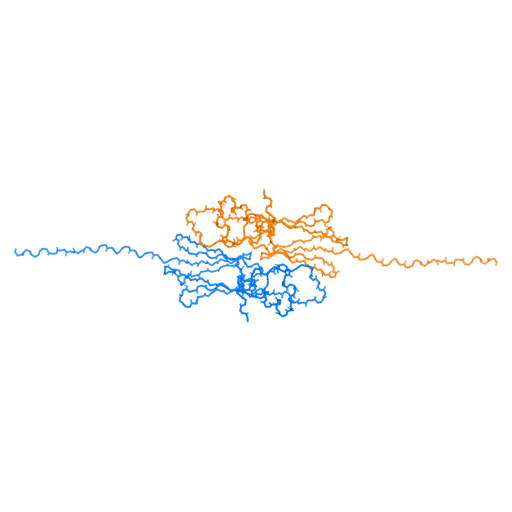B CA 1
ATOM 1411 C C . ALA B 1 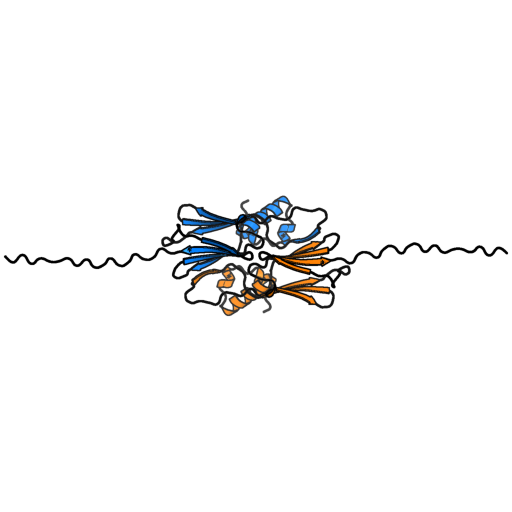32 ? 7.777 6.609 -6.938 1 52.47 32 ALA B C 1
ATOM 1413 O O . ALA B 1 32 ? 7.199 6.652 -5.852 1 52.47 32 ALA B O 1
ATOM 1414 N N . MET B 1 33 ? 8.719 7.457 -7.387 1 48.97 33 MET B N 1
ATOM 1415 C CA . MET B 1 33 ? 8.766 8.719 -6.656 1 48.97 33 MET B CA 1
ATOM 1416 C C . MET B 1 33 ? 7.371 9.328 -6.535 1 48.97 33 MET B C 1
ATOM 1418 O O . MET B 1 33 ? 7.059 9.977 -5.539 1 48.97 33 MET B O 1
ATOM 1422 N N . VAL B 1 34 ? 6.82 9.297 -7.699 1 50.81 34 VAL B N 1
ATOM 1423 C CA . VAL B 1 34 ? 5.586 10.062 -7.801 1 50.81 34 VAL B CA 1
ATOM 1424 C C . VAL B 1 34 ? 4.566 9.539 -6.793 1 50.81 34 VAL B C 1
ATOM 1426 O O . VAL B 1 34 ? 3.881 10.32 -6.129 1 50.81 34 VAL B O 1
ATOM 1429 N N . SER B 1 35 ? 3.703 8.523 -6.508 1 57.41 35 SER B N 1
ATOM 1430 C CA . SER B 1 35 ? 2.436 8.891 -5.883 1 57.41 35 SER B CA 1
ATOM 1431 C C . SER B 1 35 ? 2.1 7.953 -4.723 1 57.41 35 SER B C 1
ATOM 1433 O O . SER B 1 35 ? 1.34 7 -4.891 1 57.41 35 SER B O 1
ATOM 1435 N N . THR B 1 36 ? 3.215 7.91 -3.75 1 76.56 36 THR B N 1
ATOM 1436 C CA . THR B 1 36 ? 2.672 7.281 -2.551 1 76.56 36 THR B CA 1
ATOM 1437 C C . THR B 1 36 ? 1.441 8.031 -2.053 1 76.56 36 THR B C 1
ATOM 1439 O O . THR B 1 36 ? 1.505 9.242 -1.803 1 76.56 36 THR B O 1
ATOM 1442 N N . ALA B 1 37 ? 0.444 7.395 -2.061 1 80.44 37 ALA B N 1
ATOM 1443 C CA . ALA B 1 37 ? -0.807 8 -1.618 1 80.44 37 ALA B CA 1
ATOM 1444 C C . ALA B 1 37 ? -0.744 8.367 -0.138 1 80.44 37 ALA B C 1
ATOM 1446 O O . ALA B 1 37 ? -0.325 7.559 0.691 1 80.44 37 ALA B O 1
ATOM 1447 N N . VAL B 1 38 ? -1.073 9.648 0.182 1 89.62 38 VAL B N 1
ATOM 1448 C CA . VAL B 1 38 ? -1.072 10.125 1.562 1 89.62 38 VAL B CA 1
ATOM 1449 C C . VAL B 1 38 ?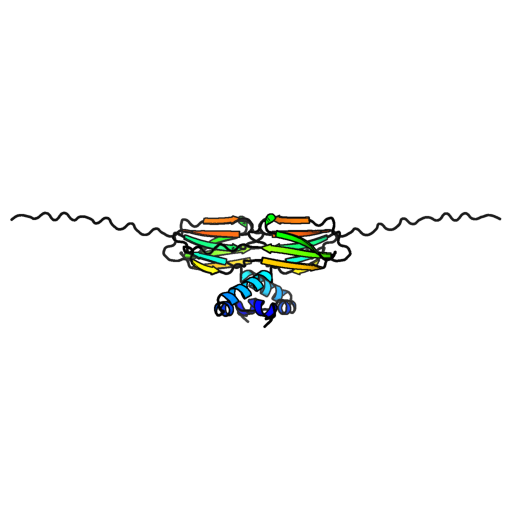 -2.406 10.797 1.877 1 89.62 38 VAL B C 1
ATOM 1451 O O . VAL B 1 38 ? -2.848 11.688 1.15 1 89.62 38 VAL B O 1
ATOM 1454 N N . ASP B 1 39 ? -3.006 10.336 2.908 1 91.88 39 ASP B N 1
ATOM 1455 C CA . ASP B 1 39 ? -4.129 11.094 3.463 1 91.88 39 ASP B CA 1
ATOM 1456 C C . ASP B 1 39 ? -3.641 12.172 4.422 1 91.88 39 ASP B C 1
ATOM 1458 O O . ASP B 1 39 ? -2.721 11.945 5.211 1 91.88 39 ASP B O 1
ATOM 1462 N N . VAL B 1 40 ? -4.258 13.297 4.309 1 94.94 40 VAL B N 1
ATOM 1463 C CA . VAL B 1 40 ? -4 14.375 5.266 1 94.94 40 VAL B CA 1
ATOM 1464 C C . VAL B 1 40 ? -5.301 14.773 5.953 1 94.94 40 VAL B C 1
ATOM 1466 O O . VAL B 1 40 ? -6.273 15.141 5.289 1 94.94 40 VAL B O 1
ATOM 1469 N N . LYS B 1 41 ? -5.191 14.727 7.27 1 96 41 LYS B N 1
ATOM 1470 C CA . LYS B 1 41 ? -6.367 15.062 8.07 1 96 41 LYS B CA 1
ATOM 1471 C C . LYS B 1 41 ? -6.074 16.219 9.016 1 96 41 LYS B C 1
ATOM 1473 O O . LYS B 1 41 ? -4.977 16.312 9.57 1 96 41 LYS B O 1
ATOM 1478 N N . GLU B 1 42 ? -7.094 16.984 9.18 1 96.38 42 GLU B N 1
ATOM 1479 C CA . GLU B 1 42 ? -7.039 18.016 10.211 1 96.38 42 GLU B CA 1
ATOM 1480 C C . GLU B 1 42 ? -7.988 17.703 11.359 1 96.38 42 GLU B C 1
ATOM 1482 O O . GLU B 1 42 ? -9.195 17.578 11.156 1 96.38 42 GLU B O 1
ATOM 1487 N N . LEU B 1 43 ? -7.488 17.531 12.508 1 96.12 43 LEU B N 1
ATOM 1488 C CA . LEU B 1 43 ? -8.211 17.344 13.758 1 96.12 43 LEU B CA 1
ATOM 1489 C C . LEU B 1 43 ? -8.203 18.641 14.578 1 96.12 43 LEU B C 1
ATOM 1491 O O . LEU B 1 43 ? -7.465 19.578 14.266 1 96.12 43 LEU B O 1
ATOM 1495 N N . PRO B 1 44 ? -9.008 18.625 15.562 1 94.75 44 PRO B N 1
ATOM 1496 C CA . PRO B 1 44 ? -9.023 19.844 16.391 1 94.75 44 PRO B CA 1
ATOM 1497 C C . PRO B 1 44 ? -7.652 20.156 16.984 1 94.75 44 PRO B C 1
ATOM 1499 O O . PRO B 1 44 ? -7.27 21.328 17.078 1 94.75 44 PRO B O 1
ATOM 1502 N N . ASP B 1 45 ? -6.906 19.094 17.203 1 96.38 45 ASP B N 1
ATOM 1503 C CA . ASP B 1 45 ? -5.691 19.359 17.969 1 96.38 45 ASP B CA 1
ATOM 1504 C C . ASP B 1 45 ? -4.449 18.922 17.203 1 96.38 45 ASP B C 1
ATOM 1506 O O . ASP B 1 45 ? -3.332 19 17.703 1 96.38 45 ASP B O 1
ATOM 1510 N N . ALA B 1 46 ? -4.664 18.469 15.992 1 98.12 46 ALA B N 1
ATOM 1511 C CA . ALA B 1 46 ? -3.486 17.984 15.281 1 98.12 46 ALA B CA 1
ATOM 1512 C C . ALA B 1 46 ? -3.752 17.859 13.781 1 98.12 46 ALA B C 1
ATOM 1514 O O . ALA B 1 46 ? -4.906 17.875 13.352 1 98.12 46 ALA B O 1
ATOM 1515 N N . TYR B 1 47 ? -2.734 17.844 13.023 1 97.88 47 TYR B N 1
ATOM 1516 C CA . TYR B 1 47 ? -2.74 17.344 11.648 1 97.88 47 TYR B CA 1
ATOM 1517 C C . TYR B 1 47 ? -2.186 15.93 11.586 1 97.88 47 TYR B C 1
ATOM 1519 O O . TYR B 1 47 ? -1.193 15.609 12.25 1 97.88 47 TYR B O 1
ATOM 1527 N N . VAL B 1 48 ? -2.824 15.117 10.82 1 97.81 48 VAL B N 1
ATOM 1528 C CA . VAL B 1 48 ? -2.398 13.727 10.734 1 97.81 48 VAL B CA 1
ATOM 1529 C C . VAL B 1 48 ? -2.166 13.336 9.281 1 97.81 48 VAL B C 1
ATOM 1531 O O . VAL B 1 48 ? -3.018 13.586 8.422 1 97.81 48 VAL B O 1
ATOM 1534 N N . PHE B 1 49 ? -1.006 12.797 9.008 1 96.25 49 PHE B N 1
ATOM 1535 C CA . PHE B 1 49 ? -0.622 12.273 7.699 1 96.25 49 PHE B CA 1
ATOM 1536 C C . PHE B 1 49 ? -0.549 10.758 7.723 1 96.25 49 PHE B C 1
ATOM 1538 O O . PHE B 1 49 ? 0.153 10.172 8.555 1 96.25 49 PHE B O 1
ATOM 1545 N N . VAL B 1 50 ? -1.317 10.148 6.883 1 95 50 VAL B N 1
ATOM 1546 C CA . VAL B 1 50 ? -1.346 8.688 6.844 1 95 50 VAL B CA 1
ATOM 1547 C C . VAL B 1 50 ? -0.925 8.203 5.457 1 95 50 VAL B C 1
ATOM 1549 O O . VAL B 1 50 ? -1.537 8.562 4.453 1 95 50 VAL B O 1
ATOM 1552 N N . ALA B 1 51 ? 0.117 7.402 5.391 1 92.38 51 ALA B N 1
ATOM 1553 C CA . ALA B 1 51 ? 0.648 6.902 4.125 1 92.38 51 ALA B CA 1
ATOM 1554 C C . ALA B 1 51 ? 0.732 5.379 4.129 1 92.38 51 ALA B C 1
ATOM 1556 O O . ALA B 1 51 ? 1.063 4.77 5.148 1 92.38 51 ALA B O 1
ATOM 1557 N N . ASP B 1 52 ? 0.444 4.902 2.984 1 88.88 52 ASP B N 1
ATOM 1558 C CA . ASP B 1 52 ? 0.635 3.467 2.811 1 88.88 52 ASP B CA 1
ATOM 1559 C C . ASP B 1 52 ? 2.082 3.145 2.443 1 88.88 52 ASP B C 1
ATOM 1561 O O . ASP B 1 52 ? 2.592 3.621 1.427 1 88.88 52 ASP B O 1
ATOM 1565 N N . MET B 1 53 ? 2.684 2.326 3.342 1 87.62 53 MET B N 1
ATOM 1566 C CA . MET B 1 53 ? 4.07 1.923 3.127 1 87.62 53 MET B CA 1
ATOM 1567 C C . MET B 1 53 ? 4.246 0.426 3.363 1 87.62 53 MET B C 1
ATOM 1569 O O . MET B 1 53 ? 4.996 0.017 4.25 1 87.62 53 MET B O 1
ATOM 1573 N N . PRO B 1 54 ? 3.621 -0.306 2.518 1 89.75 54 PRO B N 1
ATOM 1574 C CA . PRO B 1 54 ? 3.701 -1.749 2.756 1 89.75 54 PRO B CA 1
ATOM 1575 C C . PRO B 1 54 ? 5.133 -2.275 2.709 1 89.75 54 PRO B C 1
ATOM 1577 O O . PRO B 1 54 ? 5.883 -1.952 1.784 1 89.75 54 PRO B O 1
ATOM 1580 N N . GLY B 1 55 ? 5.473 -3.105 3.645 1 87.88 55 GLY B N 1
ATOM 1581 C CA . GLY B 1 55 ? 6.758 -3.781 3.688 1 87.88 55 GLY B CA 1
ATOM 1582 C C . GLY B 1 55 ? 7.848 -2.957 4.348 1 87.88 55 GLY B C 1
ATOM 1583 O O . GLY B 1 55 ? 8.953 -3.453 4.59 1 87.88 55 GLY B O 1
ATOM 1584 N N . LEU B 1 56 ? 7.547 -1.749 4.598 1 85.81 56 LEU B N 1
ATOM 1585 C CA . LEU B 1 56 ? 8.57 -0.886 5.176 1 85.81 56 LEU B CA 1
ATOM 1586 C C . LEU B 1 56 ? 8.438 -0.833 6.695 1 85.81 56 LEU B C 1
ATOM 1588 O O . LEU B 1 56 ? 7.328 -0.845 7.227 1 85.81 56 LEU B O 1
ATOM 1592 N N . LYS B 1 57 ? 9.602 -0.861 7.219 1 84.62 57 LYS B N 1
ATOM 1593 C CA . LYS B 1 57 ? 9.68 -0.638 8.664 1 84.62 57 LYS B CA 1
ATOM 1594 C C . LYS B 1 57 ? 10.117 0.79 8.969 1 84.62 57 LYS B C 1
ATOM 1596 O O . LYS B 1 57 ? 10.508 1.535 8.07 1 84.62 57 LYS B O 1
ATOM 1601 N N . SER B 1 58 ? 10 1.081 10.25 1 81.69 58 SER B N 1
ATOM 1602 C CA . SER B 1 58 ? 10.32 2.438 10.68 1 81.69 58 SER B CA 1
ATOM 1603 C C . SER B 1 58 ? 11.727 2.836 10.242 1 81.69 58 SER B C 1
ATOM 1605 O O . SER B 1 58 ? 11.977 3.998 9.922 1 81.69 58 SER B O 1
ATOM 1607 N N . ALA B 1 59 ? 12.609 1.879 10.172 1 83.69 59 ALA B N 1
ATOM 1608 C CA . ALA B 1 59 ? 14 2.162 9.82 1 83.69 59 ALA B CA 1
ATOM 1609 C C . ALA B 1 59 ? 14.133 2.525 8.344 1 83.69 59 ALA B C 1
ATOM 1611 O O . ALA B 1 59 ? 15.109 3.146 7.934 1 83.69 59 ALA B O 1
ATOM 1612 N N . ASP B 1 60 ? 13.102 2.195 7.574 1 85.5 60 ASP B N 1
ATOM 1613 C CA . ASP B 1 60 ? 13.148 2.412 6.129 1 85.5 60 ASP B CA 1
ATOM 1614 C C . ASP B 1 60 ? 12.445 3.711 5.742 1 85.5 60 ASP B C 1
ATOM 1616 O O . ASP B 1 60 ? 12.414 4.078 4.566 1 85.5 60 ASP B O 1
ATOM 1620 N N . VAL B 1 61 ? 11.938 4.352 6.707 1 89.38 61 VAL B N 1
ATOM 1621 C CA . VAL B 1 61 ? 11.133 5.539 6.441 1 89.38 61 VAL B CA 1
ATOM 1622 C C . VAL B 1 61 ? 11.828 6.777 7.008 1 89.38 61 VAL B C 1
ATOM 1624 O O . VAL B 1 61 ? 12.445 6.715 8.078 1 89.38 61 VAL B O 1
ATOM 1627 N N . LYS B 1 62 ? 11.766 7.812 6.27 1 91.5 62 LYS B N 1
ATOM 1628 C CA . LYS B 1 62 ? 12.328 9.086 6.699 1 91.5 62 LYS B CA 1
ATOM 1629 C C . LYS B 1 62 ? 11.242 10.141 6.875 1 91.5 62 LYS B C 1
ATOM 1631 O O . LYS B 1 62 ? 10.445 10.375 5.965 1 91.5 62 LYS B O 1
ATOM 1636 N N . VAL B 1 63 ? 11.156 10.664 8.055 1 94.31 63 VAL B N 1
ATOM 1637 C CA . VAL B 1 63 ? 10.281 11.789 8.359 1 94.31 63 VAL B CA 1
ATOM 1638 C C . VAL B 1 63 ? 11.102 12.961 8.883 1 94.31 63 VAL B C 1
ATOM 1640 O O . VAL B 1 63 ? 11.727 12.859 9.945 1 94.31 63 VAL B O 1
ATOM 1643 N N . GLN B 1 64 ? 11.062 14.031 8.141 1 95.5 64 GLN B N 1
ATOM 1644 C CA . GLN B 1 64 ? 11.9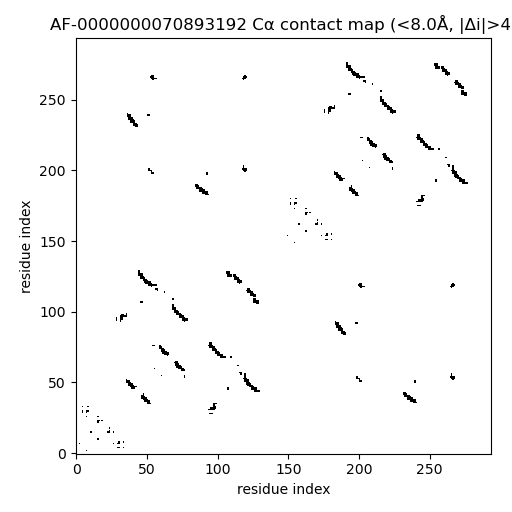22 15.148 8.531 1 95.5 64 GLN B CA 1
ATOM 1645 C C . GLN B 1 64 ? 11.227 16.484 8.289 1 95.5 64 GLN B C 1
ATOM 1647 O O . GLN B 1 64 ? 10.273 16.562 7.512 1 95.5 64 GLN B O 1
ATOM 1652 N N . LEU B 1 65 ? 11.695 17.438 9.031 1 95.5 65 LEU B N 1
ATOM 1653 C CA . LEU B 1 65 ? 11.266 18.812 8.812 1 95.5 65 LEU B CA 1
ATOM 1654 C C . LEU B 1 65 ? 12.32 19.594 8.031 1 95.5 65 LEU B C 1
ATOM 1656 O O . LEU B 1 65 ? 13.5 19.594 8.398 1 95.5 65 LEU B O 1
ATOM 1660 N N . GLU B 1 66 ? 11.828 20.125 6.934 1 92.56 66 GLU B N 1
ATOM 1661 C CA . GLU B 1 66 ? 12.711 21 6.16 1 92.56 66 GLU B CA 1
ATOM 1662 C C . GLU B 1 66 ? 12.164 22.422 6.105 1 92.56 66 GLU B C 1
ATOM 1664 O O . GLU B 1 66 ? 10.953 22.641 6.184 1 92.56 66 GLU B O 1
ATOM 1669 N N . ASN B 1 67 ? 13.109 23.438 5.836 1 90.56 67 ASN B N 1
ATOM 1670 C CA . ASN B 1 67 ? 12.758 24.844 5.613 1 90.56 67 ASN B CA 1
ATOM 1671 C C . ASN B 1 67 ? 11.773 25.344 6.668 1 90.56 67 ASN B C 1
ATOM 1673 O O . ASN B 1 67 ? 10.781 26 6.336 1 90.56 67 ASN B O 1
ATOM 1677 N N . ASP B 1 68 ? 11.828 24.906 7.906 1 88.94 68 ASP B N 1
ATOM 1678 C CA . ASP B 1 68 ? 11.148 25.375 9.117 1 88.94 68 ASP B CA 1
ATOM 1679 C C . ASP B 1 68 ? 9.734 24.797 9.203 1 88.94 68 ASP B C 1
ATOM 1681 O O . ASP B 1 68 ? 9.234 24.547 10.297 1 88.94 68 ASP B O 1
ATOM 1685 N N . ASN B 1 69 ? 9.086 24.531 8 1 94.31 69 ASN B N 1
ATOM 1686 C CA . ASN B 1 69 ? 7.711 24.078 8.18 1 94.31 69 ASN B CA 1
ATOM 1687 C C . ASN B 1 69 ? 7.297 23.094 7.09 1 94.31 69 ASN B C 1
ATOM 1689 O O . ASN B 1 69 ? 6.109 22.953 6.797 1 94.31 69 ASN B O 1
ATOM 1693 N N . VAL B 1 70 ? 8.32 22.547 6.441 1 95.06 70 VAL B N 1
ATOM 1694 C CA . VAL B 1 70 ? 7.965 21.578 5.406 1 95.06 70 VAL B CA 1
ATOM 1695 C C . VAL B 1 70 ? 8.219 20.172 5.914 1 95.06 70 VAL B C 1
ATOM 1697 O O . VAL B 1 70 ? 9.359 19.797 6.199 1 95.06 70 VAL B O 1
ATOM 1700 N N . LEU B 1 71 ? 7.156 19.469 6.07 1 95.38 71 LEU B N 1
ATOM 1701 C CA . LEU B 1 71 ? 7.25 18.062 6.457 1 95.38 71 LEU B CA 1
ATOM 1702 C C . LEU B 1 71 ? 7.598 17.188 5.254 1 95.38 71 LEU B C 1
ATOM 1704 O O . LEU B 1 71 ? 6.906 17.234 4.234 1 95.38 71 LEU B O 1
ATOM 1708 N N . VAL B 1 72 ? 8.695 16.469 5.332 1 93.31 72 VAL B N 1
ATOM 1709 C CA . VAL B 1 72 ? 9.125 15.578 4.266 1 93.31 72 VAL B CA 1
ATOM 1710 C C . VAL B 1 72 ? 8.977 14.125 4.715 1 93.31 72 VAL B C 1
ATOM 1712 O O . VAL B 1 72 ? 9.523 13.734 5.75 1 93.31 72 VAL B O 1
ATOM 1715 N N . ILE B 1 73 ? 8.203 13.43 3.957 1 92.31 73 ILE B N 1
ATOM 1716 C CA . ILE B 1 73 ? 8.039 12 4.199 1 92.31 73 ILE B CA 1
ATOM 1717 C C . ILE B 1 73 ? 8.609 11.203 3.025 1 92.31 73 ILE B C 1
ATOM 1719 O O . ILE B 1 73 ? 8.266 11.469 1.87 1 92.31 73 ILE B O 1
ATOM 1723 N N . GLY B 1 74 ? 9.523 10.336 3.377 1 88.25 74 GLY B N 1
ATOM 1724 C CA . GLY B 1 74 ? 10.125 9.539 2.316 1 88.25 74 GLY B CA 1
ATOM 1725 C C . GLY B 1 74 ? 10.547 8.156 2.771 1 88.25 74 GLY B C 1
ATOM 1726 O O . GLY B 1 74 ? 10.477 7.84 3.961 1 88.25 74 GLY B O 1
ATOM 1727 N N . GLY B 1 75 ? 10.93 7.352 1.743 1 86.75 75 GLY B N 1
ATOM 1728 C CA . GLY B 1 75 ? 11.43 6.008 1.986 1 86.75 75 GLY B CA 1
ATOM 1729 C C . GLY B 1 75 ? 11.805 5.273 0.715 1 86.75 75 GLY B C 1
ATOM 1730 O O . GLY B 1 75 ? 11.664 5.812 -0.385 1 86.75 75 GLY B O 1
ATOM 1731 N N . THR B 1 76 ? 12.43 4.16 0.999 1 83.69 76 THR B N 1
ATOM 1732 C CA . THR B 1 76 ? 12.844 3.342 -0.138 1 83.69 76 THR B CA 1
ATOM 1733 C C . THR B 1 76 ? 12.336 1.91 0.018 1 83.69 76 THR B C 1
ATOM 1735 O O . THR B 1 76 ? 12.586 1.266 1.039 1 83.69 76 THR B O 1
ATOM 1738 N N . ARG B 1 77 ? 11.578 1.537 -0.948 1 81.69 77 ARG B N 1
ATOM 1739 C CA . ARG B 1 77 ? 11.195 0.131 -1.026 1 81.69 77 ARG B CA 1
ATOM 1740 C C . ARG B 1 77 ? 12.133 -0.643 -1.94 1 81.69 77 ARG B C 1
ATOM 1742 O O . ARG B 1 77 ? 12.156 -0.421 -3.152 1 81.69 77 ARG B O 1
ATOM 1749 N N . LYS B 1 78 ? 12.836 -1.479 -1.307 1 75.69 78 LYS B N 1
ATOM 1750 C CA . LYS B 1 78 ? 13.844 -2.201 -2.08 1 75.69 78 LYS B CA 1
ATOM 1751 C C . LYS B 1 78 ? 13.203 -3.293 -2.93 1 75.69 78 LYS B C 1
ATOM 1753 O O . LYS B 1 78 ? 12.297 -3.994 -2.473 1 75.69 78 LYS B O 1
ATOM 1758 N N . ARG B 1 79 ? 13.57 -3.17 -4.211 1 71.06 79 ARG B N 1
ATOM 1759 C CA . ARG B 1 79 ? 13.164 -4.254 -5.098 1 71.06 79 ARG B CA 1
ATOM 1760 C C . ARG B 1 79 ? 14.008 -5.504 -4.863 1 71.06 79 ARG B C 1
ATOM 1762 O O . ARG B 1 79 ? 15.203 -5.402 -4.586 1 71.06 79 ARG B O 1
ATOM 1769 N N . GLU B 1 80 ? 13.297 -6.559 -4.879 1 69.31 80 GLU B N 1
ATOM 1770 C CA . GLU B 1 80 ? 14.086 -7.781 -4.781 1 69.31 80 GLU B CA 1
ATOM 1771 C C . GLU B 1 80 ? 15.086 -7.891 -5.93 1 69.31 80 GLU B C 1
ATOM 1773 O O . GLU B 1 80 ? 14.797 -7.465 -7.051 1 69.31 80 GLU B O 1
ATOM 1778 N N . GLU B 1 81 ? 16.297 -8.18 -5.59 1 69.62 81 GLU B N 1
ATOM 1779 C CA . GLU B 1 81 ? 17.328 -8.375 -6.605 1 69.62 81 GLU B CA 1
ATOM 1780 C C . GLU B 1 81 ? 16.891 -9.398 -7.648 1 69.62 81 GLU B C 1
ATOM 1782 O O . GLU B 1 81 ? 16.234 -10.383 -7.316 1 69.62 81 GLU B O 1
ATOM 1787 N N . PRO B 1 82 ? 17.281 -9.008 -8.891 1 74.88 82 P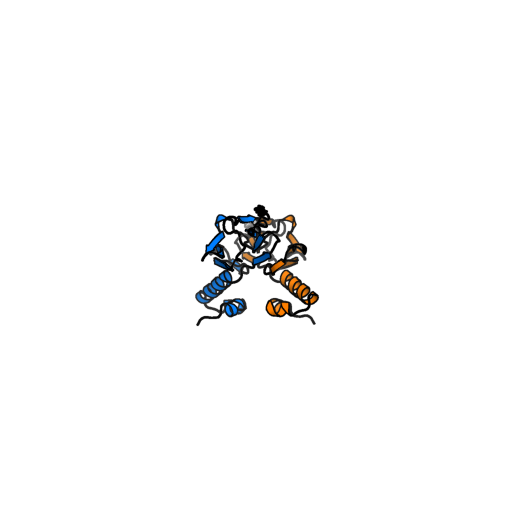RO B N 1
ATOM 1788 C CA . PRO B 1 82 ? 16.953 -10 -9.914 1 74.88 82 PRO B CA 1
ATOM 1789 C C . PRO B 1 82 ? 17.594 -11.367 -9.648 1 74.88 82 PRO B C 1
ATOM 1791 O O . PRO B 1 82 ? 18.781 -11.438 -9.312 1 74.88 82 PRO B O 1
ATOM 1794 N N . ASP B 1 83 ? 16.891 -12.281 -9.352 1 82.62 83 ASP B N 1
ATOM 1795 C CA . ASP B 1 83 ? 17.281 -13.68 -9.266 1 82.62 83 ASP B CA 1
ATOM 1796 C C . ASP B 1 83 ? 16.953 -14.422 -10.555 1 82.62 83 ASP B C 1
ATOM 1798 O O . ASP B 1 83 ? 15.789 -14.469 -10.969 1 82.62 83 ASP B O 1
ATOM 1802 N N . PRO B 1 84 ? 18 -14.898 -11.188 1 84.44 84 PRO B N 1
ATOM 1803 C CA . PRO B 1 84 ? 17.766 -15.578 -12.461 1 84.44 84 PRO B CA 1
ATOM 1804 C C . PRO B 1 84 ? 16.75 -16.719 -12.344 1 84.44 84 PRO B C 1
ATOM 1806 O O . PRO B 1 84 ? 16.125 -17.094 -13.336 1 84.44 84 PRO B O 1
ATOM 1809 N N . LYS B 1 85 ? 16.656 -17.234 -11.219 1 89 85 LYS B N 1
ATOM 1810 C CA . LYS B 1 85 ? 15.75 -18.359 -11.039 1 89 85 LYS B CA 1
ATOM 1811 C C . LYS B 1 85 ? 14.312 -17.891 -10.836 1 89 85 LYS B C 1
ATOM 1813 O O . LYS B 1 85 ? 13.383 -18.703 -10.789 1 89 85 LYS B O 1
ATOM 1818 N N . VAL B 1 86 ? 14.234 -16.641 -10.75 1 89.94 86 VAL B N 1
ATOM 1819 C CA . VAL B 1 86 ? 12.906 -16.094 -10.492 1 89.94 86 VAL B CA 1
ATOM 1820 C C . VAL B 1 86 ? 12.391 -15.383 -11.742 1 89.94 86 VAL B C 1
ATOM 1822 O O . VAL B 1 86 ? 13.055 -14.5 -12.281 1 89.94 86 VAL B O 1
ATOM 1825 N N . LYS B 1 87 ? 11.328 -15.891 -12.25 1 92.25 87 LYS B N 1
ATOM 1826 C CA . LYS B 1 87 ? 10.68 -15.258 -13.391 1 92.25 87 LYS B CA 1
ATOM 1827 C C . LYS B 1 87 ? 9.469 -14.438 -12.945 1 92.25 87 LYS B C 1
ATOM 1829 O O . LYS B 1 87 ? 8.508 -14.992 -12.406 1 92.25 87 LYS B O 1
ATOM 1834 N N . TYR B 1 88 ? 9.469 -13.188 -13.273 1 88.88 88 TYR B N 1
ATOM 1835 C CA . TYR B 1 88 ? 8.312 -12.344 -12.977 1 88.88 88 TYR B CA 1
ATOM 1836 C C . TYR B 1 88 ? 7.27 -12.445 -14.086 1 88.88 88 TYR B C 1
ATOM 1838 O O . TYR B 1 88 ? 7.543 -12.094 -15.234 1 88.88 88 TYR B O 1
ATOM 1846 N N . ILE B 1 89 ? 6.172 -12.922 -13.664 1 91.12 89 ILE B N 1
ATOM 1847 C CA . ILE B 1 89 ? 5.055 -13.023 -14.594 1 91.12 89 ILE B CA 1
ATOM 1848 C C . ILE B 1 89 ? 4.305 -11.688 -14.648 1 91.12 89 ILE B C 1
ATOM 1850 O O . ILE B 1 89 ? 3.883 -11.25 -15.719 1 91.12 89 ILE B O 1
ATOM 1854 N N . ARG B 1 90 ? 4.098 -11.078 -13.438 1 88.56 90 ARG B N 1
ATOM 1855 C CA . ARG B 1 90 ? 3.49 -9.758 -13.273 1 88.56 90 ARG B CA 1
ATOM 1856 C C . ARG B 1 90 ? 4.242 -8.938 -12.234 1 88.56 90 ARG B C 1
ATOM 1858 O O . ARG B 1 90 ? 4.645 -9.453 -11.195 1 88.56 90 ARG B O 1
ATOM 1865 N N . MET B 1 91 ? 4.559 -7.715 -12.617 1 86.12 91 MET B N 1
ATOM 1866 C CA . MET B 1 91 ? 5.191 -6.766 -11.703 1 86.12 91 MET B CA 1
ATOM 1867 C C . MET B 1 91 ? 4.355 -5.5 -11.57 1 86.12 91 MET B C 1
ATOM 1869 O O . MET B 1 91 ? 4.512 -4.559 -12.344 1 86.12 91 MET B O 1
ATOM 1873 N N . GLU B 1 92 ? 3.488 -5.543 -10.57 1 84.19 92 GLU B N 1
ATOM 1874 C CA . GLU B 1 92 ? 2.533 -4.445 -10.461 1 84.19 92 GLU B CA 1
ATOM 1875 C C . GLU B 1 92 ? 2.848 -3.551 -9.266 1 84.19 92 GLU B C 1
ATOM 1877 O O . GLU B 1 92 ? 2.357 -2.424 -9.18 1 84.19 92 GLU B O 1
ATOM 1882 N N . ARG B 1 93 ? 3.604 -4.031 -8.312 1 86.56 93 ARG B N 1
ATOM 1883 C CA . ARG B 1 93 ? 3.85 -3.285 -7.078 1 86.56 93 ARG B CA 1
ATOM 1884 C C . ARG B 1 93 ? 4.934 -2.232 -7.285 1 86.56 93 ARG B C 1
ATOM 1886 O O . ARG B 1 93 ? 5.891 -2.459 -8.031 1 86.56 93 ARG B O 1
ATOM 1893 N N . ASN B 1 94 ? 4.684 -1.215 -6.621 1 77.62 94 ASN B N 1
ATOM 1894 C CA . ASN B 1 94 ? 5.656 -0.132 -6.719 1 77.62 94 ASN B CA 1
ATOM 1895 C C . ASN B 1 94 ? 6.918 -0.442 -5.918 1 77.62 94 ASN B C 1
ATOM 1897 O O . ASN B 1 94 ? 6.852 -1.076 -4.863 1 77.62 94 ASN B O 1
ATOM 1901 N N . SER B 1 95 ? 8 -0.155 -6.496 1 79.31 95 SER B N 1
ATOM 1902 C CA . SER B 1 95 ? 9.281 -0.217 -5.797 1 79.31 95 SER B CA 1
ATOM 1903 C C . SER B 1 95 ? 10.109 1.039 -6.047 1 79.31 95 SER B C 1
ATOM 1905 O O . SER B 1 95 ? 9.789 1.838 -6.926 1 79.31 95 SER B O 1
ATOM 1907 N N . GLY B 1 96 ? 11.125 1.248 -5.137 1 79.06 96 GLY B N 1
ATOM 1908 C CA . GLY B 1 96 ? 11.992 2.404 -5.289 1 79.06 96 GLY B CA 1
ATOM 1909 C C . GLY B 1 96 ? 11.805 3.445 -4.203 1 79.06 96 GLY B C 1
ATOM 1910 O O . GLY B 1 96 ? 11.281 3.141 -3.129 1 79.06 96 GLY B O 1
ATOM 1911 N N . THR B 1 97 ? 12.312 4.566 -4.562 1 82.81 97 THR B N 1
ATOM 1912 C CA . THR B 1 97 ? 12.289 5.656 -3.596 1 82.81 97 THR B CA 1
ATOM 1913 C C . THR B 1 97 ? 11.062 6.543 -3.811 1 82.81 97 THR B C 1
ATOM 1915 O O . THR B 1 97 ? 10.672 6.805 -4.949 1 82.81 97 THR B O 1
ATOM 1918 N N . PHE B 1 98 ? 10.477 6.922 -2.775 1 80.56 98 PHE B N 1
ATOM 1919 C CA . PHE B 1 98 ? 9.398 7.898 -2.834 1 80.56 98 PHE B CA 1
ATOM 1920 C C . PHE B 1 98 ? 9.656 9.047 -1.869 1 80.56 98 PHE B C 1
ATOM 1922 O O . PHE B 1 98 ? 10.414 8.898 -0.908 1 80.56 98 PHE B O 1
ATOM 1929 N N . MET B 1 99 ? 9.055 10.148 -2.215 1 86.38 99 MET B N 1
ATOM 1930 C CA . MET B 1 99 ? 9.18 11.328 -1.366 1 86.38 99 MET B CA 1
ATOM 1931 C C . MET B 1 99 ? 7.98 12.25 -1.541 1 86.38 99 MET B C 1
ATOM 1933 O O . MET B 1 99 ? 7.582 12.555 -2.668 1 86.38 99 MET B O 1
ATOM 1937 N N . ARG B 1 100 ? 7.414 12.578 -0.387 1 90.88 100 ARG B N 1
ATOM 1938 C CA . ARG B 1 100 ? 6.32 13.547 -0.363 1 90.88 100 ARG B CA 1
ATOM 1939 C C . ARG B 1 100 ? 6.648 14.719 0.555 1 90.88 100 ARG B C 1
ATOM 1941 O O . ARG B 1 100 ? 7.215 14.531 1.633 1 90.88 100 ARG B O 1
ATOM 1948 N N . LYS B 1 101 ? 6.215 15.953 0.069 1 90.38 101 LYS B N 1
ATOM 1949 C CA . LYS B 1 101 ? 6.426 17.141 0.875 1 90.38 101 LYS B CA 1
ATOM 1950 C C . LYS B 1 101 ? 5.102 17.859 1.168 1 90.38 101 LYS B C 1
ATOM 1952 O O . LYS B 1 101 ? 4.238 17.953 0.295 1 90.38 101 LYS B O 1
ATOM 1957 N N . PHE B 1 102 ? 5.02 18.328 2.385 1 91.81 102 PHE B N 1
ATOM 1958 C CA . PHE B 1 102 ? 3.83 19.047 2.811 1 91.81 102 PHE B CA 1
ATOM 1959 C C . PHE B 1 102 ? 4.207 20.312 3.582 1 91.81 102 PHE B C 1
ATOM 1961 O O . PHE B 1 102 ? 4.977 20.25 4.543 1 91.81 102 PHE B O 1
ATOM 1968 N N . THR B 1 103 ? 3.658 21.359 3.191 1 96 103 THR B N 1
ATOM 1969 C CA . THR B 1 103 ? 3.842 22.578 3.979 1 96 103 THR B CA 1
ATOM 1970 C C . THR B 1 103 ? 2.898 22.594 5.18 1 96 103 THR B C 1
ATOM 1972 O O . THR B 1 103 ? 1.681 22.5 5.016 1 96 103 THR B O 1
ATOM 1975 N N . LEU B 1 104 ? 3.471 22.75 6.332 1 96.38 104 LEU B N 1
ATOM 1976 C CA . LEU B 1 104 ? 2.662 22.719 7.547 1 96.38 104 LEU B CA 1
ATOM 1977 C C . LEU B 1 104 ? 2.137 24.109 7.883 1 96.38 104 LEU B C 1
ATOM 1979 O O . LEU B 1 104 ? 2.844 25.109 7.699 1 96.38 104 LEU B O 1
ATOM 1983 N N . PRO B 1 105 ? 0.966 24.109 8.414 1 95.19 105 PRO B N 1
ATOM 1984 C CA . PRO B 1 105 ? 0.412 25.391 8.828 1 95.19 105 PRO B CA 1
ATOM 1985 C C . PRO B 1 105 ? 1.215 26.047 9.953 1 95.19 105 PRO B C 1
ATOM 1987 O O . PRO B 1 105 ? 2 25.375 10.625 1 95.19 105 PRO B O 1
ATOM 1990 N N . GLN B 1 106 ? 0.912 27.312 10.203 1 93.81 106 GLN B N 1
ATOM 1991 C CA . GLN B 1 106 ? 1.677 28.094 11.164 1 93.81 106 GLN B CA 1
ATOM 1992 C C . GLN B 1 106 ? 1.384 27.656 12.594 1 93.81 106 GLN B C 1
ATOM 1994 O O . GLN B 1 106 ? 2.23 27.797 13.477 1 93.81 106 GLN B O 1
ATOM 1999 N N . ASN B 1 107 ? 0.288 27.141 12.859 1 95.69 107 ASN B N 1
ATOM 2000 C CA . ASN B 1 107 ? -0.075 26.766 14.219 1 95.69 107 ASN B CA 1
ATOM 2001 C C . ASN B 1 107 ? 0.368 25.344 14.531 1 95.69 107 ASN B C 1
ATOM 2003 O O . ASN B 1 107 ? -0.122 24.719 15.484 1 95.69 107 ASN B O 1
ATOM 2007 N N . SER B 1 108 ? 1.189 24.797 13.781 1 97.06 108 SER B N 1
ATOM 2008 C CA . SER B 1 108 ? 1.727 23.453 14.023 1 97.06 108 SER B CA 1
ATOM 2009 C C . SER B 1 108 ? 2.795 23.484 15.117 1 97.06 108 SER B C 1
ATOM 2011 O O . SER B 1 108 ? 3.684 24.328 15.102 1 97.06 108 SER B O 1
ATOM 2013 N N . ASN B 1 109 ? 2.691 22.562 16.047 1 96.88 109 ASN B N 1
ATOM 2014 C CA . ASN B 1 109 ? 3.752 22.375 17.031 1 96.88 109 ASN B CA 1
ATOM 2015 C C . ASN B 1 109 ? 4.859 21.484 16.5 1 96.88 109 ASN B C 1
ATOM 2017 O O . ASN B 1 109 ? 4.789 20.25 16.625 1 96.88 109 ASN B O 1
ATOM 2021 N N . LEU B 1 110 ? 5.914 21.984 15.961 1 96.31 110 LEU B N 1
ATOM 2022 C CA . LEU B 1 110 ? 6.93 21.25 15.203 1 96.31 110 LEU B CA 1
ATOM 2023 C C . LEU B 1 110 ? 7.84 20.469 16.141 1 96.31 110 LEU B C 1
ATOM 2025 O O . LEU B 1 110 ? 8.547 19.562 15.703 1 96.31 110 LEU B O 1
ATOM 2029 N N . ASP B 1 111 ? 7.797 20.734 17.453 1 94.75 111 ASP B N 1
ATOM 2030 C CA . ASP B 1 111 ? 8.648 20.062 18.422 1 94.75 111 ASP B CA 1
ATOM 2031 C C . ASP B 1 111 ? 8.008 18.75 18.891 1 94.75 111 ASP B C 1
ATOM 2033 O O . ASP B 1 111 ? 8.664 17.938 19.547 1 94.75 111 ASP B O 1
ATOM 2037 N N . LYS B 1 112 ? 6.82 18.531 18.547 1 96.38 112 LYS B N 1
ATOM 2038 C CA . LYS B 1 112 ? 6.121 17.375 19.125 1 96.38 112 LYS B CA 1
ATOM 2039 C C . LYS B 1 112 ? 5.617 16.453 18.016 1 96.38 112 LYS B C 1
ATOM 2041 O O . LYS B 1 112 ? 4.637 15.727 18.219 1 96.38 112 LYS B O 1
ATOM 2046 N N . ILE B 1 113 ? 6.199 16.531 16.922 1 96.94 113 ILE B N 1
ATOM 2047 C CA . ILE B 1 113 ? 5.801 15.656 15.82 1 96.94 113 ILE B CA 1
ATOM 2048 C C . ILE B 1 113 ? 6.133 14.203 16.172 1 96.94 113 ILE B C 1
ATOM 2050 O O . ILE B 1 113 ? 7.215 13.914 16.688 1 96.94 113 ILE B O 1
ATOM 2054 N N . ALA B 1 114 ? 5.176 13.352 15.938 1 96.94 114 ALA B N 1
ATOM 2055 C CA . ALA B 1 114 ? 5.363 11.93 16.203 1 96.94 114 ALA B CA 1
ATOM 2056 C C . ALA B 1 114 ? 5.004 11.094 14.977 1 96.94 114 ALA B C 1
ATOM 2058 O O . ALA B 1 114 ? 4.102 11.453 14.219 1 96.94 114 ALA B O 1
ATOM 2059 N N . ALA B 1 115 ? 5.758 10.008 14.836 1 95.25 115 ALA B N 1
ATOM 2060 C CA . ALA B 1 115 ? 5.504 9.109 13.711 1 95.25 115 ALA B CA 1
ATOM 2061 C C . ALA B 1 115 ? 5.504 7.652 14.156 1 95.25 115 ALA B C 1
ATOM 2063 O O . ALA B 1 115 ? 6.277 7.266 15.039 1 95.25 115 ALA B O 1
ATOM 2064 N N . SER B 1 116 ? 4.625 6.887 13.578 1 94.44 116 SER B N 1
ATOM 2065 C CA . SER B 1 116 ? 4.566 5.449 13.82 1 94.44 116 SER B CA 1
ATOM 2066 C C . SER B 1 116 ? 4.309 4.676 12.531 1 94.44 116 SER B C 1
ATOM 2068 O O . SER B 1 116 ? 3.688 5.199 11.602 1 94.44 116 SER B O 1
ATOM 2070 N N . CYS B 1 117 ? 4.859 3.498 12.461 1 91.44 117 CYS B N 1
ATOM 2071 C CA . CYS B 1 117 ? 4.637 2.604 11.328 1 91.44 117 CYS B CA 1
ATOM 2072 C C . CYS B 1 117 ? 4.164 1.234 11.805 1 91.44 117 CYS B C 1
ATOM 2074 O O . CYS B 1 117 ? 4.922 0.497 12.438 1 91.44 117 CYS B O 1
ATOM 2076 N N . VAL B 1 118 ? 2.939 0.957 11.461 1 90.56 118 VAL B N 1
ATOM 2077 C CA . VAL B 1 118 ? 2.34 -0.3 11.906 1 90.56 118 VAL B CA 1
ATOM 2078 C C . VAL B 1 118 ? 1.61 -0.96 10.734 1 90.56 118 VAL B C 1
ATOM 2080 O O . VAL B 1 118 ? 0.804 -0.32 10.055 1 90.56 118 VAL B O 1
ATOM 2083 N N . ASP B 1 119 ? 1.945 -2.211 10.492 1 89.62 119 ASP B N 1
ATOM 2084 C CA . ASP B 1 119 ? 1.27 -2.992 9.461 1 89.62 119 ASP B CA 1
ATOM 2085 C C . ASP B 1 119 ? 1.344 -2.293 8.109 1 89.62 119 ASP B C 1
ATOM 2087 O O . ASP B 1 119 ? 0.362 -2.268 7.363 1 89.62 119 ASP B O 1
ATOM 2091 N N . GLY B 1 120 ? 2.453 -1.65 7.945 1 89.62 120 GLY B N 1
ATOM 2092 C CA . GLY B 1 120 ? 2.715 -1.041 6.652 1 89.62 120 GLY B CA 1
ATOM 2093 C C . GLY B 1 120 ? 2.043 0.308 6.48 1 89.62 120 GLY B C 1
ATOM 2094 O O . GLY B 1 120 ? 1.894 0.796 5.359 1 89.62 120 GLY B O 1
ATOM 2095 N N . ILE B 1 121 ? 1.543 0.843 7.621 1 92.38 121 ILE B N 1
ATOM 2096 C CA . ILE B 1 121 ? 0.941 2.172 7.59 1 92.38 121 ILE B CA 1
ATOM 2097 C C . ILE B 1 121 ? 1.802 3.146 8.391 1 92.38 121 ILE B C 1
ATOM 2099 O O . ILE B 1 121 ? 2.059 2.928 9.578 1 92.38 121 ILE B O 1
ATOM 2103 N N . LEU B 1 122 ? 2.195 4.148 7.738 1 94.19 122 LEU B N 1
ATOM 2104 C CA . LEU B 1 122 ? 2.895 5.234 8.414 1 94.19 122 LEU B CA 1
ATOM 2105 C C . LEU B 1 122 ? 1.919 6.324 8.852 1 94.19 122 LEU B C 1
ATOM 2107 O O . LEU B 1 122 ? 1.117 6.801 8.047 1 94.19 122 LEU B O 1
ATOM 2111 N N . THR B 1 123 ? 1.977 6.629 10.109 1 96.44 123 THR B N 1
ATOM 2112 C CA . THR B 1 123 ? 1.165 7.727 10.625 1 96.44 123 THR B CA 1
ATOM 2113 C C . THR B 1 123 ? 2.047 8.805 11.25 1 96.44 123 THR B C 1
ATOM 2115 O O . THR B 1 123 ? 2.82 8.531 12.164 1 96.44 123 THR B O 1
ATOM 2118 N N . VAL B 1 124 ? 1.953 9.984 10.719 1 97.44 124 VAL B N 1
ATOM 2119 C CA . VAL B 1 124 ? 2.676 11.117 11.273 1 97.44 124 VAL B CA 1
ATOM 2120 C C . VAL B 1 124 ? 1.688 12.109 11.883 1 97.44 124 VAL B C 1
ATOM 2122 O O . VAL B 1 124 ? 0.757 12.562 11.219 1 97.44 124 VAL B O 1
ATOM 2125 N N . THR B 1 125 ? 1.902 12.438 13.125 1 98.38 125 THR B N 1
ATOM 2126 C CA . THR B 1 125 ? 1.024 13.359 13.844 1 98.38 125 THR B CA 1
ATOM 2127 C C . THR B 1 125 ? 1.755 14.656 14.18 1 98.38 125 THR B C 1
ATOM 2129 O O . THR B 1 125 ? 2.846 14.625 14.75 1 98.38 125 THR B O 1
ATOM 2132 N N . VAL B 1 126 ? 1.109 15.727 13.812 1 98.31 126 VAL B N 1
ATOM 2133 C CA . VAL B 1 126 ? 1.633 17.062 14.102 1 98.31 126 VAL B CA 1
ATOM 2134 C C . VAL B 1 126 ? 0.646 17.828 14.984 1 98.31 126 VAL B C 1
ATOM 2136 O O . VAL B 1 126 ? -0.347 18.359 14.492 1 98.31 126 VAL B O 1
ATOM 2139 N N . PRO B 1 127 ? 0.977 17.906 16.234 1 98.25 127 PRO B N 1
ATOM 2140 C CA . PRO B 1 127 ? 0.059 18.641 17.109 1 98.25 127 PRO B CA 1
ATOM 2141 C C . PRO B 1 127 ? -0.022 20.125 16.781 1 98.25 127 PRO B C 1
ATOM 2143 O O . PRO B 1 127 ? 0.916 20.688 16.203 1 98.25 127 PRO B O 1
ATOM 2146 N N . LYS B 1 128 ? -1.186 20.656 17.078 1 97.25 128 LYS B N 1
ATOM 2147 C CA . LYS B 1 128 ? -1.345 22.094 16.969 1 97.25 128 LYS B CA 1
ATOM 2148 C C . LYS B 1 128 ? -0.847 22.812 18.219 1 97.25 128 LYS B C 1
ATOM 2150 O O . LYS B 1 128 ? -0.868 22.234 19.312 1 97.25 128 LYS B O 1
ATOM 2155 N N . ILE B 1 129 ? -0.468 24.031 18.062 1 95.31 129 ILE B N 1
ATOM 2156 C CA . ILE B 1 129 ? -0.151 24.859 19.219 1 95.31 129 ILE B CA 1
ATOM 2157 C C . ILE B 1 129 ? -1.441 25.312 19.891 1 95.31 129 ILE B C 1
ATOM 2159 O O . ILE B 1 129 ? -2.338 25.844 19.234 1 95.31 129 ILE B O 1
ATOM 2163 N N . PRO B 1 130 ? -1.519 25.078 21.141 1 89.75 130 PRO B N 1
ATOM 2164 C CA . PRO B 1 130 ? -2.721 25.547 21.828 1 89.75 130 PRO B CA 1
ATOM 2165 C C . PRO B 1 130 ? -2.869 27.062 21.781 1 89.75 130 PRO B C 1
ATOM 2167 O O . PRO B 1 130 ? -1.868 27.797 21.781 1 89.75 130 PRO B O 1
ATOM 2170 N N . PRO B 1 131 ? -4.086 27.516 21.547 1 85.31 131 PRO B N 1
ATOM 2171 C CA . PRO B 1 131 ? -4.285 28.969 21.578 1 85.31 131 PRO B CA 1
ATOM 2172 C C . PRO B 1 131 ? -3.85 29.609 22.891 1 85.31 131 PRO B C 1
ATOM 2174 O O . PRO B 1 131 ? -3.932 28.969 23.953 1 85.31 131 PRO B O 1
ATOM 2177 N N . PRO B 1 132 ? -3.223 30.75 22.75 1 81.19 132 PRO B N 1
ATOM 2178 C CA . PRO B 1 132 ? -2.791 31.422 23.969 1 81.19 132 PRO B CA 1
ATOM 2179 C C . PRO B 1 132 ? -3.945 31.703 24.938 1 81.19 132 PRO B C 1
ATOM 2181 O O . PRO B 1 132 ? -5.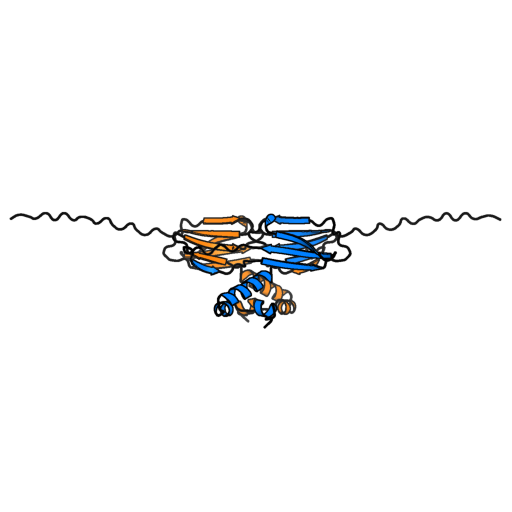074 31.938 24.5 1 81.19 132 PRO B O 1
ATOM 2184 N N . GLU B 1 133 ? -3.863 31.188 26.109 1 75.12 133 GLU B N 1
ATOM 2185 C CA . GLU B 1 133 ? -4.855 31.469 27.141 1 75.12 133 GLU B CA 1
ATOM 2186 C C . GLU B 1 133 ? -5.195 32.938 27.203 1 75.12 133 GLU B C 1
ATOM 2188 O O . GLU B 1 133 ? -4.312 33.812 27.062 1 75.12 133 GLU B O 1
ATOM 2193 N N . PRO B 1 134 ? -6.496 33.25 26.953 1 73.06 134 PRO B N 1
ATOM 2194 C CA . PRO B 1 134 ? -6.883 34.656 27.062 1 73.06 134 PRO B CA 1
ATOM 2195 C C . PRO B 1 134 ? -6.238 35.344 28.266 1 73.06 134 PRO B C 1
ATOM 2197 O O . PRO B 1 134 ? -6.102 34.75 29.328 1 73.06 134 PRO B O 1
ATOM 2200 N N . ALA B 1 135 ? -5.438 36.406 27.953 1 69.94 135 ALA B N 1
ATOM 2201 C CA . ALA B 1 135 ? -4.797 37.219 29 1 69.94 135 ALA B CA 1
ATOM 2202 C C . ALA B 1 135 ? -5.781 37.562 30.109 1 69.94 135 ALA B C 1
ATOM 2204 O O . ALA B 1 135 ? -6.949 37.875 29.828 1 69.94 135 ALA B O 1
ATOM 2205 N N . LYS B 1 136 ? -5.633 37.031 31.266 1 69.25 136 LYS B N 1
ATOM 2206 C CA . LYS B 1 136 ? -6.461 37.438 32.406 1 69.25 136 LYS B CA 1
ATOM 2207 C C . LYS B 1 136 ? -6.621 38.969 32.469 1 69.25 136 LYS B C 1
ATOM 2209 O O . LYS B 1 136 ? -5.648 39.688 32.281 1 69.25 136 LYS B O 1
ATOM 2214 N N . PRO B 1 137 ? -7.883 39.312 32.312 1 71.56 137 PRO B N 1
ATOM 2215 C CA . PRO B 1 137 ? -8.086 40.781 32.406 1 71.56 137 PRO B CA 1
ATOM 2216 C C . PRO B 1 137 ? -7.363 41.375 33.625 1 71.56 137 PRO B C 1
ATOM 2218 O O . PRO B 1 137 ? -7.355 40.781 34.688 1 71.56 137 PRO B O 1
ATOM 2221 N N . ARG B 1 138 ? -6.402 42.062 33.25 1 71.69 138 ARG B N 1
ATOM 2222 C CA . ARG B 1 138 ? -5.734 42.781 34.344 1 71.69 138 ARG B CA 1
ATOM 2223 C C . ARG B 1 138 ? -6.629 43.844 34.938 1 71.69 138 ARG B C 1
ATOM 2225 O O . ARG B 1 138 ? -7.215 44.656 34.188 1 71.69 138 ARG B O 1
ATOM 2232 N N . THR B 1 139 ? -7.133 43.562 36.031 1 70.94 139 THR B N 1
ATOM 2233 C CA . THR B 1 139 ? -7.887 44.625 36.688 1 70.94 139 THR B CA 1
ATOM 2234 C C . THR B 1 139 ? -6.988 45.812 37.031 1 70.94 139 THR B C 1
ATOM 2236 O O . THR B 1 139 ? -5.938 45.625 37.656 1 70.94 139 THR B O 1
ATOM 2239 N N . ILE B 1 140 ? -7.094 46.812 36.375 1 70.38 140 ILE B N 1
ATOM 2240 C CA . ILE B 1 140 ? -6.414 48.062 36.719 1 70.38 140 ILE B CA 1
ATOM 2241 C C . ILE B 1 140 ? -7.121 48.719 37.875 1 70.38 140 ILE B C 1
ATOM 2243 O O . ILE B 1 140 ? -8.328 48.969 37.844 1 70.38 140 ILE B O 1
ATOM 2247 N N . GLU B 1 141 ? -6.531 48.688 39.031 1 69.06 141 GLU B N 1
ATOM 2248 C CA . GLU B 1 141 ? -7.066 49.406 40.156 1 69.06 141 GLU B CA 1
ATOM 2249 C C . GLU B 1 141 ? -7.016 50.906 39.906 1 69.06 141 GLU B C 1
ATOM 2251 O O . GLU B 1 141 ? -5.957 51.469 39.594 1 69.06 141 GLU B O 1
ATOM 2256 N N . VAL B 1 142 ? -8.148 51.5 39.625 1 70.19 142 VAL B N 1
ATOM 2257 C CA . VAL B 1 142 ? -8.227 52.969 39.531 1 70.19 142 VAL B CA 1
ATOM 2258 C C . VAL B 1 142 ? -8.234 53.594 40.938 1 70.19 142 VAL B C 1
ATOM 2260 O O . VAL B 1 142 ? -9.086 53.25 41.75 1 70.19 142 VAL B O 1
ATOM 2263 N N . THR B 1 143 ? -7.117 54.062 41.531 1 67.31 143 THR B N 1
ATOM 2264 C CA . THR B 1 143 ? -7.094 54.844 42.75 1 67.31 143 THR B CA 1
ATOM 2265 C C . THR B 1 143 ? -7.684 56.219 42.531 1 67.31 143 THR B C 1
ATOM 2267 O O . THR B 1 143 ? -7.266 56.938 41.625 1 67.31 143 THR B O 1
ATOM 2270 N N . MET B 1 144 ? -9.008 56.594 42.844 1 64 144 MET B N 1
ATOM 2271 C CA . MET B 1 144 ? -9.57 57.938 42.875 1 64 144 MET B CA 1
ATOM 2272 C C . MET B 1 144 ? -8.766 58.844 43.812 1 64 144 MET B C 1
ATOM 2274 O O . MET B 1 144 ? -8.523 58.5 44.969 1 64 144 MET B O 1
ATOM 2278 N N . GLY B 1 145 ? -7.703 59.625 43.469 1 55.41 145 GLY B N 1
ATOM 2279 C CA . GLY B 1 145 ? -7.133 60.688 44.25 1 55.41 145 GLY B CA 1
ATOM 2280 C C . GLY B 1 145 ? -8.164 61.719 44.719 1 55.41 145 GLY B C 1
ATOM 2281 O O . GLY B 1 145 ? -8.859 62.312 43.906 1 55.41 145 GLY B O 1
ATOM 2282 N N . GLY B 1 146 ? -8.969 61.469 45.75 1 55.12 146 GLY B N 1
ATOM 2283 C CA . GLY B 1 146 ? -9.742 62.5 46.438 1 55.12 146 GLY B CA 1
ATOM 2284 C C . GLY B 1 146 ? -8.93 63.719 46.781 1 55.12 146 GLY B C 1
ATOM 2285 O O . GLY B 1 146 ? -7.852 63.625 47.344 1 55.12 146 GLY B O 1
ATOM 2286 N N . LYS B 1 147 ? -8.859 64.688 45.75 1 40.88 147 LYS B N 1
ATOM 2287 C CA . LYS B 1 147 ? -8.75 66 46.375 1 40.88 147 LYS B CA 1
ATOM 2288 C C . LYS B 1 147 ? -10.016 66.312 47.188 1 40.88 147 LYS B C 1
ATOM 2290 O O . LYS B 1 147 ? -11.125 66 46.75 1 40.88 147 LYS B O 1
#

Solvent-accessible surface area (backbone atoms only — not comparable to full-atom values): 16706 Å² total; per-residue (Å²): 132,82,67,51,65,67,56,55,63,64,50,50,69,71,58,42,67,71,38,54,70,68,54,31,48,49,46,42,40,50,41,25,24,55,69,67,32,43,26,30,34,38,42,92,58,28,36,38,38,39,31,65,36,50,66,48,49,63,89,42,46,43,77,44,79,39,96,92,40,27,41,35,42,34,35,57,40,82,64,80,72,90,42,92,67,50,44,74,78,37,83,50,55,82,42,38,45,32,61,46,78,42,80,53,64,88,54,50,29,80,89,59,56,44,73,49,62,52,39,6,28,36,39,37,38,34,30,42,53,76,75,76,73,76,75,69,81,73,77,75,82,78,78,82,76,81,123,131,81,66,52,67,68,56,55,64,64,48,50,68,71,58,42,68,70,38,54,70,69,55,30,48,48,47,42,40,49,40,26,26,55,69,68,31,44,25,30,34,39,43,90,58,28,36,37,38,40,30,65,37,50,67,49,49,65,90,43,47,45,78,47,78,40,94,93,40,28,42,35,42,33,34,57,40,80,64,78,73,92,42,92,67,50,44,73,79,36,84,50,55,83,43,39,47,32,61,47,78,41,79,52,64,87,55,49,31,81,88,60,56,43,73,48,62,52,39,5,27,37,39,37,38,33,32,45,53,75,75,77,73,77,74,70,81,73,80,74,81,78,79,81,78,78,125

Foldseek 3Di:
DPCPLVNLLVQPPVVLVVDDPVSNVVSLQSNLQPDQDWDWDDDPWKIKIKTFAAPDDPVFWDWDDDPNFKTKIKGFFDDDPDDPVDDDPDDDDRGTIYMDIDGHDPQWDPVDWDWHADNRMIMIITTGHDPDDPDPPDPDPDDPPDD/DPCPLVNLLVQPPVVLVVDDPVSNVVSLQSNLQPDQDWDWDDDPWKIKIKTFAAPDAPVFWDWDDDPNFKTKIKGFFDDDPDDPVDDDPDDDDRGTIYMDIDGHDPQWDPVDWDWHADNRMIMIITTGHDPDDPDPPDDDDDDPPDD

Organism: Physcomitrium patens (NCBI:txid3218)

Secondary structure (DSSP, 8-state):
----HHHHHT--HHHHHHS-HHHHHHHHHHHHHH---EEEEE-SSEEEEEEE-TT--GGGEEEEEETTTEEEEEEEEPPPP--TT-EEEE--S--EEEEEEEEPPTTB-GGG-EEEEETTEEEEEEEBPPPP---------------/----HHHHHT--HHHHHHS-HHHHHHHHHHHHHH---EEEEE-SSEEEEEEE-TT--GGGEEEEEETTTEEEEEEEEPPPP--TT-EEEE--S--EEEEEEEEPPTTB-GGG-EEEEETTEEEEEEEBPPPP---------------

Radius of gyration: 27.77 Å; Cα contacts (8 Å, |Δi|>4): 495; chains: 2; bounding box: 41×142×74 Å

pLDDT: mean 79.41, std 16.81, range [26.19, 98.44]

InterPro domains:
  IPR002068 Alpha crystallin/Hsp20 domain [PF00011] (39-143)
  IPR002068 Alpha crystallin/Hsp20 domain [PS01031] (29-143)
  IPR008978 HSP20-like chaperone [G3DSA:2.60.40.790] (4-143)
  IPR008978 HSP20-like chaperone [SSF49764] (16-136)
  IPR031107 Small heat shock protein [PTHR11527] (18-142)